Protein AF-A0A3Q0QYC7-F1 (afdb_monomer_lite)

Sequence (369 aa):
QPPKKKVEAGKKPAKPRTPTLINGLTKDEMSKEQLEEHIVRLREELNREREERNYFQLERDKINSFWEVTVRKQEEVEAELKKVDKDMEEAEARHQLDVKVYKQKIKHLQHEHLNVITELKSDSLAASEVLEKEQEQLEAELRKTIRVDIQELNIEHAKRELLFCVTAGVETTALCEKRMHVLQQDLDNVTKSQISDRESHWDSHIAALTKDHSKIYSNTEEFVAAMNTDLKRKSLKDLKSEHEILEQKFSKLQLERDELCKAFTESAEEEQHKDMEVEKKLQALTESQERTEAQLSVVLSASNTDRTALSLITKKIEVVFYNLLYHCTFKIHCHRPDITINTPEYCFLPLTAPGKALSTNQIFLHHMQ

InterPro domains:
  IPR025593 Growth arrest-specific protein 8 domain [PF13851] (232-320)
  IPR039308 Growth arrest-specific protein 8 [PTHR31543] (4-158)

Structure (mmCIF, N/CA/C/O backbone):
data_AF-A0A3Q0QYC7-F1
#
_entry.id   AF-A0A3Q0QYC7-F1
#
loop_
_atom_site.group_PDB
_atom_site.id
_atom_site.type_symbol
_atom_site.label_atom_id
_atom_site.label_alt_id
_atom_site.label_comp_id
_atom_site.label_asym_id
_atom_site.label_entity_id
_atom_site.label_seq_id
_atom_site.pdbx_PDB_ins_code
_atom_site.Cartn_x
_atom_site.Cartn_y
_atom_site.Cartn_z
_atom_site.occupancy
_atom_site.B_iso_or_equiv
_atom_site.auth_seq_id
_atom_site.auth_comp_id
_atom_site.auth_asym_id
_atom_site.auth_atom_id
_atom_site.pdbx_PDB_model_num
ATOM 1 N N . GLN A 1 1 ? -79.241 -10.075 21.703 1.00 40.12 1 GLN A N 1
ATOM 2 C CA . GLN A 1 1 ? -80.111 -11.039 22.414 1.00 40.12 1 GLN A CA 1
ATOM 3 C C . GLN A 1 1 ? -79.479 -11.359 23.762 1.00 40.12 1 GLN A C 1
ATOM 5 O O . GLN A 1 1 ? -78.306 -11.707 23.762 1.00 40.12 1 GLN A O 1
ATOM 10 N N . PRO A 1 2 ? -80.186 -11.215 24.894 1.00 54.25 2 PRO A N 1
ATOM 11 C CA . PRO A 1 2 ? -79.744 -11.774 26.169 1.00 54.25 2 PRO A CA 1
ATOM 12 C C . PRO A 1 2 ? -80.203 -13.240 26.288 1.00 54.25 2 PRO A C 1
ATOM 14 O O . PRO A 1 2 ? -81.090 -13.666 25.544 1.00 54.25 2 PRO A O 1
ATOM 17 N N . PRO A 1 3 ? -79.705 -13.982 27.289 1.00 47.88 3 PRO A N 1
ATOM 18 C CA . PRO A 1 3 ? -80.677 -14.386 28.300 1.00 47.88 3 PRO A CA 1
ATOM 19 C C . PRO A 1 3 ? -80.182 -14.300 29.748 1.00 47.88 3 PRO A C 1
ATOM 21 O O . PRO A 1 3 ? -79.023 -14.505 30.091 1.00 47.88 3 PRO A O 1
ATOM 24 N N . LYS A 1 4 ? -81.170 -14.013 30.597 1.00 46.81 4 LYS A N 1
ATOM 25 C CA . LYS A 1 4 ? -81.173 -14.056 32.059 1.00 46.81 4 LYS A CA 1
ATOM 26 C C . LYS A 1 4 ? -81.023 -15.495 32.571 1.00 46.81 4 LYS A C 1
ATOM 28 O O . LYS A 1 4 ? -81.616 -16.396 31.985 1.00 46.81 4 LYS A O 1
ATOM 33 N N . LYS A 1 5 ? -80.467 -15.657 33.779 1.00 38.69 5 LYS A N 1
ATOM 34 C CA . LYS A 1 5 ? -81.097 -16.454 34.853 1.00 38.69 5 LYS A CA 1
ATOM 35 C C . LYS A 1 5 ? -80.540 -16.075 36.231 1.00 38.69 5 LYS A C 1
ATOM 37 O O . LYS A 1 5 ? -79.356 -16.232 36.500 1.00 38.69 5 LYS A O 1
ATOM 42 N N . LYS A 1 6 ? -81.435 -15.580 37.095 1.00 40.94 6 LYS A N 1
ATOM 43 C CA . LYS A 1 6 ? -81.279 -15.571 38.554 1.00 40.94 6 LYS A CA 1
ATOM 44 C C . LYS A 1 6 ? -81.394 -17.013 39.051 1.00 40.94 6 LYS A C 1
ATOM 46 O O . LYS A 1 6 ? -82.342 -17.697 38.671 1.00 40.94 6 LYS A O 1
ATOM 51 N N . VAL A 1 7 ? -80.499 -17.414 39.946 1.00 39.31 7 VAL A N 1
ATOM 52 C CA . VAL A 1 7 ? -80.739 -18.492 40.910 1.00 39.31 7 VAL A CA 1
ATOM 53 C C . VAL A 1 7 ? -80.421 -17.916 42.284 1.00 39.31 7 VAL A C 1
ATOM 55 O O . VAL A 1 7 ? -79.280 -17.567 42.577 1.00 39.31 7 VAL A O 1
ATOM 58 N N . GLU A 1 8 ? -81.463 -17.750 43.093 1.00 41.34 8 GLU A N 1
ATOM 59 C CA . GLU A 1 8 ? -81.351 -17.599 44.539 1.00 41.34 8 GLU A CA 1
ATOM 60 C C . GLU A 1 8 ? -80.971 -18.955 45.133 1.00 41.34 8 GLU A C 1
ATOM 62 O O . GLU A 1 8 ? -81.652 -19.945 44.879 1.00 41.34 8 GLU A O 1
ATOM 67 N N . ALA A 1 9 ? -79.923 -18.999 45.954 1.00 32.22 9 ALA A N 1
ATOM 68 C CA . ALA A 1 9 ? -79.762 -20.045 46.956 1.00 32.22 9 ALA A CA 1
ATOM 69 C C . ALA A 1 9 ? -78.766 -19.612 48.041 1.00 32.22 9 ALA A C 1
ATOM 71 O O . ALA A 1 9 ? -77.579 -19.430 47.784 1.00 32.22 9 ALA A O 1
ATOM 72 N N . GLY A 1 10 ? -79.263 -19.534 49.277 1.00 34.09 10 GLY A N 1
ATOM 73 C CA . GLY A 1 10 ? -78.477 -19.883 50.459 1.00 34.09 10 GLY A CA 1
ATOM 74 C C . GLY A 1 10 ? -77.876 -18.734 51.266 1.00 34.09 10 GLY A C 1
ATOM 75 O O . GLY A 1 10 ? -76.665 -18.525 51.250 1.00 34.09 10 GLY A O 1
ATOM 76 N N . LYS A 1 11 ? -78.691 -18.098 52.121 1.00 43.53 11 LYS A N 1
ATOM 77 C CA . LYS A 1 11 ? -78.190 -17.545 53.391 1.00 43.53 11 LYS A CA 1
ATOM 78 C C . LYS A 1 11 ? -77.574 -18.699 54.194 1.00 43.53 11 LYS A C 1
ATOM 80 O O . LYS A 1 11 ? -78.301 -19.506 54.766 1.00 43.53 11 LYS A O 1
ATOM 85 N N . LYS A 1 12 ? -76.243 -18.792 54.227 1.00 39.09 12 LYS A N 1
ATOM 86 C CA . LYS A 1 12 ? -75.524 -19.604 55.222 1.00 39.09 12 LYS A CA 1
ATOM 87 C C . LYS A 1 12 ? -75.514 -18.848 56.559 1.00 39.09 12 LYS A C 1
ATOM 89 O O . LYS A 1 12 ? -75.355 -17.626 56.543 1.00 39.09 12 LYS A O 1
ATOM 94 N N . PRO A 1 13 ? -75.688 -19.533 57.703 1.00 39.31 13 PRO A N 1
ATOM 95 C CA . PRO A 1 13 ? -75.676 -18.883 59.006 1.00 39.31 13 PRO A CA 1
ATOM 96 C C . PRO A 1 13 ? -74.288 -18.287 59.252 1.00 39.31 13 PRO A C 1
ATOM 98 O O . PRO A 1 13 ? -73.272 -18.906 58.923 1.00 39.31 13 PRO A O 1
ATOM 101 N N . ALA A 1 14 ? -74.248 -17.075 59.804 1.00 42.34 14 ALA A N 1
ATOM 102 C CA . ALA A 1 14 ? -73.011 -16.447 60.238 1.00 42.34 14 ALA A CA 1
ATOM 103 C C . ALA A 1 14 ? -72.329 -17.374 61.256 1.00 42.34 14 ALA A C 1
ATOM 105 O O . ALA A 1 14 ? -72.812 -17.540 62.375 1.00 42.34 14 ALA A O 1
ATOM 106 N N . LYS A 1 15 ? -71.224 -18.014 60.852 1.00 41.41 15 LYS A N 1
ATOM 107 C CA . LYS A 1 15 ? -70.314 -18.668 61.797 1.00 41.41 15 LYS A CA 1
ATOM 108 C C . LYS A 1 15 ? -69.876 -17.611 62.819 1.00 41.41 15 LYS A C 1
ATOM 110 O O . LYS A 1 15 ? -69.562 -16.493 62.396 1.00 41.41 15 LYS A O 1
ATOM 115 N N . PRO A 1 16 ? -69.835 -17.934 64.124 1.00 41.19 16 PRO A N 1
ATOM 116 C CA . PRO A 1 16 ? -69.311 -17.007 65.115 1.00 41.19 16 PRO A CA 1
ATOM 117 C C . PRO A 1 16 ? -67.884 -16.654 64.693 1.00 41.19 16 PRO A C 1
ATOM 119 O O . PRO A 1 16 ? -67.071 -17.549 64.448 1.00 41.19 16 PRO A O 1
ATOM 122 N N . ARG A 1 17 ? -67.603 -15.357 64.513 1.00 47.41 17 ARG A N 1
ATOM 123 C CA . ARG A 1 17 ? -66.238 -14.872 64.296 1.00 47.41 17 ARG A CA 1
ATOM 124 C C . ARG A 1 17 ? -65.420 -15.370 65.482 1.00 47.41 17 ARG A C 1
ATOM 126 O O . ARG A 1 17 ? -65.659 -14.939 66.605 1.00 47.41 17 ARG A O 1
ATOM 133 N N . THR A 1 18 ? -64.494 -16.291 65.232 1.00 44.53 18 THR A N 1
ATOM 134 C CA . THR A 1 18 ? -63.431 -16.605 66.186 1.00 44.53 18 THR A CA 1
ATOM 135 C C . THR A 1 18 ? -62.780 -15.284 66.592 1.00 44.53 18 THR A C 1
ATOM 137 O O . THR A 1 18 ? -62.473 -14.494 65.688 1.00 44.53 18 THR A O 1
ATOM 140 N N . PRO A 1 19 ? -62.620 -15.001 67.898 1.00 46.56 19 PRO A N 1
ATOM 141 C CA . PRO A 1 19 ? -62.027 -13.751 68.349 1.00 46.56 19 PRO A CA 1
ATOM 142 C C . PRO A 1 19 ? -60.680 -13.569 67.655 1.00 46.56 19 PRO A C 1
ATOM 144 O O . PRO A 1 19 ? -59.856 -14.483 67.656 1.00 46.56 19 PRO A O 1
ATOM 147 N N . THR A 1 20 ? -60.477 -12.428 66.996 1.00 55.34 20 THR A N 1
ATOM 148 C CA . THR A 1 20 ? -59.163 -12.075 66.457 1.00 55.34 20 THR A CA 1
ATOM 149 C C . THR A 1 20 ? -58.239 -11.906 67.654 1.00 55.34 20 THR A C 1
ATOM 151 O O . THR A 1 20 ? -58.334 -10.910 68.366 1.00 55.34 20 THR A O 1
ATOM 154 N N . LEU A 1 21 ? -57.431 -12.931 67.916 1.00 51.47 21 LEU A N 1
ATOM 155 C CA . LEU A 1 21 ? -56.450 -12.938 68.989 1.00 51.47 21 LEU A CA 1
ATOM 156 C C . LEU A 1 21 ? -55.337 -11.971 68.605 1.00 51.47 21 LEU A C 1
ATOM 158 O O . LEU A 1 21 ? -54.672 -12.157 67.586 1.00 51.47 21 LEU A O 1
ATOM 162 N N . ILE A 1 22 ? -55.165 -10.932 69.412 1.00 55.31 22 ILE A N 1
ATOM 163 C CA . ILE A 1 22 ? -54.074 -9.973 69.285 1.00 55.31 22 ILE A CA 1
ATOM 164 C C . ILE A 1 22 ? -53.092 -10.328 70.397 1.00 55.31 22 ILE A C 1
ATOM 166 O O . ILE A 1 22 ? -53.446 -10.252 71.569 1.00 55.31 22 ILE A O 1
ATOM 170 N N . ASN A 1 23 ? -51.892 -10.795 70.042 1.00 57.56 23 ASN A N 1
ATOM 171 C CA . ASN A 1 23 ? -50.886 -11.279 71.000 1.00 57.56 23 ASN A CA 1
ATOM 172 C C . ASN A 1 23 ? -51.418 -12.311 72.024 1.00 57.56 23 ASN A C 1
ATOM 174 O O . ASN A 1 23 ? -51.017 -12.307 73.183 1.00 57.56 23 ASN A O 1
ATOM 178 N N . GLY A 1 24 ? -52.324 -13.205 71.612 1.00 57.28 24 GLY A N 1
ATOM 179 C CA . GLY A 1 24 ? -52.829 -14.284 72.474 1.00 57.28 24 GLY A CA 1
ATOM 180 C C . GLY A 1 24 ? -53.938 -13.891 73.459 1.00 57.28 24 GLY A C 1
ATOM 181 O O . GLY A 1 24 ? -54.424 -14.769 74.164 1.00 57.28 24 GLY A O 1
ATOM 182 N N . LEU A 1 25 ? -54.386 -12.632 73.459 1.00 54.59 25 LEU A N 1
ATOM 183 C CA . LEU A 1 25 ? -55.539 -12.156 74.227 1.00 54.59 25 LEU A CA 1
ATOM 184 C C . LEU A 1 25 ? -56.724 -11.868 73.300 1.00 54.59 25 LEU A C 1
ATOM 186 O O . LEU A 1 25 ? -56.563 -11.457 72.142 1.00 54.59 25 LEU A O 1
ATOM 190 N N . THR A 1 26 ? -57.935 -12.110 73.796 1.00 56.16 26 THR A N 1
ATOM 191 C CA . THR A 1 26 ? -59.158 -11.716 73.096 1.00 56.16 26 THR A CA 1
ATOM 192 C C . THR A 1 26 ? -59.310 -10.194 73.118 1.00 56.16 26 THR A C 1
ATOM 194 O O . THR A 1 26 ? -58.740 -9.491 73.952 1.00 56.16 26 THR A O 1
ATOM 197 N N . LYS A 1 27 ? -60.094 -9.653 72.180 1.00 57.84 27 LYS A N 1
ATOM 198 C CA . LYS A 1 27 ? -60.311 -8.204 72.035 1.00 57.84 27 LYS A CA 1
ATOM 199 C C . LYS A 1 27 ? -60.883 -7.533 73.298 1.00 57.84 27 LYS A C 1
ATOM 201 O O . LYS A 1 27 ? -60.769 -6.320 73.420 1.00 57.84 27 LYS A O 1
ATOM 206 N N . ASP A 1 28 ? -61.470 -8.330 74.192 1.00 55.91 28 ASP A N 1
ATOM 207 C CA . ASP A 1 28 ? -62.086 -7.905 75.450 1.00 55.91 28 ASP A CA 1
ATOM 208 C C . ASP A 1 28 ? -61.129 -8.017 76.661 1.00 55.91 28 ASP A C 1
ATOM 210 O O . ASP A 1 28 ? -61.430 -7.479 77.722 1.00 55.91 28 ASP A O 1
ATOM 214 N N . GLU A 1 29 ? -59.970 -8.677 76.513 1.00 60.91 29 GLU A N 1
ATOM 215 C CA . GLU A 1 29 ? -58.959 -8.868 77.575 1.00 60.91 29 GLU A CA 1
ATOM 216 C C . GLU A 1 29 ? -57.775 -7.890 77.476 1.00 60.91 29 GLU A C 1
ATOM 218 O O . GLU A 1 29 ? -57.049 -7.690 78.449 1.00 60.91 29 GLU A O 1
ATOM 223 N N . MET A 1 30 ? -57.577 -7.269 76.311 1.00 58.47 30 MET A N 1
ATOM 224 C CA . MET A 1 30 ? -56.570 -6.227 76.099 1.00 58.47 30 MET A CA 1
ATOM 225 C C . MET A 1 30 ? -57.103 -4.880 76.595 1.00 58.47 30 MET A C 1
ATOM 227 O O . MET A 1 30 ? -58.208 -4.476 76.221 1.00 58.47 30 MET A O 1
ATOM 231 N N . SER A 1 31 ? -56.320 -4.142 77.388 1.00 76.31 31 SER A N 1
ATOM 232 C CA . SER A 1 31 ? -56.711 -2.780 77.767 1.00 76.31 31 SER A CA 1
ATOM 233 C C . SER A 1 31 ? -56.829 -1.894 76.517 1.00 76.31 31 SER A C 1
ATOM 235 O O . SER A 1 31 ? -56.189 -2.138 75.488 1.00 76.31 31 SER A O 1
ATOM 237 N N . LYS A 1 32 ? -57.651 -0.841 76.588 1.00 80.44 32 LYS A N 1
ATOM 238 C CA . LYS A 1 32 ? -57.816 0.125 75.488 1.00 80.44 32 LYS A CA 1
ATOM 239 C C . LYS A 1 32 ? -56.461 0.656 74.988 1.00 80.44 32 LYS A C 1
ATOM 241 O O . LYS A 1 32 ? -56.255 0.745 73.782 1.00 80.44 32 LYS A O 1
ATOM 246 N N . GLU A 1 33 ? -55.539 0.918 75.909 1.00 79.69 33 GLU A N 1
ATOM 247 C CA . GLU A 1 33 ? -54.174 1.382 75.628 1.00 79.69 33 GLU A CA 1
ATOM 248 C C . GLU A 1 33 ? -53.345 0.321 74.883 1.00 79.69 33 GLU A C 1
ATOM 250 O O . GLU A 1 33 ? -52.704 0.631 73.882 1.00 79.69 33 GLU A O 1
ATOM 255 N N . GLN A 1 34 ? -53.430 -0.956 75.275 1.00 81.44 34 GLN A N 1
ATOM 256 C CA . GLN A 1 34 ? -52.727 -2.053 74.591 1.00 81.44 34 GLN A CA 1
ATOM 257 C C . GLN A 1 34 ? -53.234 -2.282 73.158 1.00 81.44 34 GLN A C 1
ATOM 259 O O . GLN A 1 34 ? -52.460 -2.629 72.259 1.00 81.44 34 GLN A O 1
ATOM 264 N N . LEU A 1 35 ? -54.538 -2.095 72.922 1.00 81.81 35 LEU A N 1
ATOM 265 C CA . LEU A 1 35 ? -55.121 -2.147 71.579 1.00 81.81 35 LEU A CA 1
ATOM 266 C C . LEU A 1 35 ? -54.677 -0.956 70.725 1.00 81.81 35 LEU A C 1
ATOM 268 O O . LEU A 1 35 ? -54.361 -1.141 69.549 1.00 81.81 35 LEU A O 1
ATOM 272 N N . GLU A 1 36 ? -54.631 0.247 71.300 1.00 83.88 36 GLU A N 1
ATOM 273 C CA . GLU A 1 36 ? -54.144 1.453 70.624 1.00 83.88 36 GLU A CA 1
ATOM 274 C C . GLU A 1 36 ? -52.663 1.314 70.232 1.00 83.88 36 GLU A C 1
ATOM 276 O O . GLU A 1 36 ? -52.324 1.542 69.070 1.00 83.88 36 GLU A O 1
ATOM 281 N N . GLU A 1 37 ? -51.803 0.813 71.122 1.00 86.56 37 GLU A N 1
ATOM 282 C CA . GLU A 1 37 ? -50.395 0.518 70.816 1.00 86.56 37 GLU A CA 1
ATOM 283 C C . GLU A 1 37 ? -50.224 -0.548 69.727 1.00 86.56 37 GLU A C 1
ATOM 285 O O . GLU A 1 37 ? -49.336 -0.449 68.879 1.00 86.56 37 GLU A O 1
ATOM 290 N N . HIS A 1 38 ? -51.053 -1.594 69.721 1.00 83.75 38 HIS A N 1
ATOM 291 C CA . HIS A 1 38 ? -50.996 -2.608 68.666 1.00 83.75 38 HIS A CA 1
ATOM 292 C C . HIS A 1 38 ? -51.428 -2.039 67.306 1.00 83.75 38 HIS A C 1
ATOM 294 O O . HIS A 1 38 ? -50.827 -2.356 66.280 1.00 83.75 38 HIS A O 1
ATOM 300 N N . ILE A 1 39 ? -52.430 -1.152 67.287 1.00 87.50 39 ILE A N 1
ATOM 301 C CA . ILE A 1 39 ? -52.843 -0.435 66.073 1.00 87.50 39 ILE A CA 1
ATOM 302 C C . ILE A 1 39 ? -51.715 0.468 65.565 1.00 87.50 39 ILE A C 1
ATOM 304 O O . ILE A 1 39 ? -51.494 0.525 64.355 1.00 87.50 39 ILE A O 1
ATOM 308 N N . VAL A 1 40 ? -51.006 1.163 66.459 1.00 92.88 40 VAL A N 1
ATOM 309 C CA . VAL A 1 40 ? -49.850 1.996 66.095 1.00 92.88 40 VAL A CA 1
ATOM 310 C C . VAL A 1 40 ? -48.735 1.134 65.503 1.00 92.88 40 VAL A C 1
ATOM 312 O O . VAL A 1 40 ? -48.332 1.395 64.372 1.00 92.88 40 VAL A O 1
ATOM 315 N N . ARG A 1 41 ? -48.338 0.042 66.169 1.00 90.75 41 ARG A N 1
ATOM 316 C CA . ARG A 1 41 ? -47.312 -0.887 65.657 1.00 90.75 41 ARG A CA 1
ATOM 317 C C . ARG A 1 41 ? -47.647 -1.440 64.274 1.00 90.75 41 ARG A C 1
ATOM 319 O O . ARG A 1 41 ? -46.813 -1.400 63.382 1.00 90.75 41 ARG A O 1
ATOM 326 N N . LEU A 1 42 ? -48.883 -1.894 64.053 1.00 90.56 42 LEU A N 1
ATOM 327 C CA . LEU A 1 42 ? -49.305 -2.398 62.739 1.00 90.56 42 LEU A CA 1
ATOM 328 C C . LEU A 1 42 ? -49.288 -1.317 61.649 1.00 90.56 42 LEU A C 1
ATOM 330 O O . LEU A 1 42 ? -49.042 -1.625 60.484 1.00 90.56 42 LEU A O 1
ATOM 334 N N . ARG A 1 43 ? -49.577 -0.058 61.996 1.00 93.50 43 ARG A N 1
ATOM 335 C CA . ARG A 1 43 ? -49.490 1.065 61.050 1.00 93.50 43 ARG A CA 1
ATOM 336 C C . ARG A 1 43 ? -48.045 1.405 60.714 1.00 93.50 43 ARG A C 1
ATOM 338 O O . ARG A 1 43 ? -47.767 1.688 59.554 1.00 93.50 43 ARG A O 1
ATOM 345 N N . GLU A 1 44 ? -47.158 1.365 61.701 1.00 93.69 44 GLU A N 1
ATOM 346 C CA . GLU A 1 44 ? -45.721 1.555 61.508 1.00 93.69 44 GLU A CA 1
ATOM 347 C C . GLU A 1 44 ? -45.130 0.445 60.636 1.00 93.69 44 GLU A C 1
ATOM 349 O O . GLU A 1 44 ? -44.460 0.756 59.658 1.00 93.69 44 GLU A O 1
ATOM 354 N N . GLU A 1 45 ? -45.455 -0.822 60.911 1.00 91.56 45 GLU A N 1
ATOM 355 C CA . GLU A 1 45 ? -45.026 -1.962 60.087 1.00 91.56 45 GLU A CA 1
ATOM 356 C C . GLU A 1 45 ? -45.535 -1.830 58.649 1.00 91.56 45 GLU A C 1
ATOM 358 O O . GLU A 1 45 ? -44.783 -1.979 57.693 1.00 91.56 45 GLU A O 1
ATOM 363 N N . LEU A 1 46 ? -46.810 -1.464 58.476 1.00 93.69 46 LEU A N 1
ATOM 364 C CA . LEU A 1 46 ? -47.380 -1.240 57.150 1.00 93.69 46 LEU A CA 1
ATOM 365 C C . LEU A 1 46 ? -46.682 -0.096 56.401 1.00 93.69 46 LEU A C 1
ATOM 367 O O . LEU A 1 46 ? -46.560 -0.163 55.178 1.00 93.69 46 LEU A O 1
ATOM 371 N N . ASN A 1 47 ? -46.277 0.966 57.100 1.00 93.56 47 ASN A N 1
ATOM 372 C CA . ASN A 1 47 ? -45.538 2.066 56.487 1.00 93.56 47 ASN A CA 1
ATOM 373 C C . ASN A 1 47 ? -44.107 1.653 56.125 1.00 93.56 47 ASN A C 1
ATOM 375 O O . ASN A 1 47 ? -43.713 1.910 54.991 1.00 93.56 47 ASN A O 1
ATOM 379 N N . ARG A 1 48 ? -43.388 0.943 57.005 1.00 96.00 48 ARG A N 1
ATOM 380 C CA . ARG A 1 48 ? -42.057 0.384 56.705 1.00 96.00 48 ARG A CA 1
ATOM 381 C C . ARG A 1 48 ? -42.088 -0.505 55.463 1.00 96.00 48 ARG A C 1
ATOM 383 O O . ARG A 1 48 ? -41.376 -0.254 54.500 1.00 96.00 48 ARG A O 1
ATOM 390 N N . GLU A 1 49 ? -43.027 -1.444 55.407 1.00 92.56 49 GLU A N 1
ATOM 391 C CA . GLU A 1 49 ? -43.228 -2.339 54.257 1.00 92.56 49 GLU A CA 1
ATOM 392 C C . GLU A 1 49 ? -43.574 -1.591 52.953 1.00 92.56 49 GLU A C 1
ATOM 394 O O . GLU A 1 49 ? -43.281 -2.036 51.838 1.00 92.56 49 GLU A O 1
ATOM 399 N N . ARG A 1 50 ? -44.247 -0.437 53.050 1.00 94.56 50 ARG A N 1
ATOM 400 C CA . ARG A 1 50 ? -44.519 0.422 51.886 1.00 94.56 50 ARG A CA 1
ATOM 401 C C . ARG A 1 50 ? -43.265 1.149 51.421 1.00 94.56 50 ARG A C 1
ATOM 403 O O . ARG A 1 50 ? -43.058 1.237 50.211 1.00 94.56 50 ARG A O 1
ATOM 410 N N . GLU A 1 51 ? -42.470 1.661 52.351 1.00 94.81 51 GLU A N 1
ATOM 411 C CA . GLU A 1 51 ? -41.202 2.338 52.076 1.00 94.81 51 GLU A CA 1
ATOM 412 C C . GLU A 1 51 ? -40.195 1.373 51.446 1.00 94.81 51 GLU A C 1
ATOM 414 O O . GLU A 1 51 ? -39.637 1.684 50.396 1.00 94.81 51 GLU A O 1
ATOM 419 N N . GLU A 1 52 ? -40.061 0.163 51.987 1.00 93.31 52 GLU A N 1
ATOM 420 C CA . GLU A 1 52 ? -39.194 -0.886 51.444 1.00 93.31 52 GLU A CA 1
ATOM 421 C C . GLU A 1 52 ? -39.617 -1.301 50.033 1.00 93.31 52 GLU A C 1
ATOM 423 O O . GLU A 1 52 ? -38.802 -1.329 49.111 1.00 93.31 52 GLU A O 1
ATOM 428 N N . ARG A 1 53 ? -40.915 -1.539 49.802 1.00 92.88 53 ARG A N 1
ATOM 429 C CA . ARG A 1 53 ? -41.422 -1.836 48.452 1.00 92.88 53 ARG A CA 1
ATOM 430 C C . ARG A 1 53 ? -41.110 -0.715 47.463 1.00 92.88 53 ARG A C 1
ATOM 432 O O . ARG A 1 53 ? -40.804 -0.997 46.305 1.00 92.88 53 ARG A O 1
ATOM 439 N N . ASN A 1 54 ? -41.251 0.539 47.889 1.00 96.69 54 ASN A N 1
ATOM 440 C CA . ASN A 1 54 ? -40.945 1.689 47.047 1.00 96.69 54 ASN A CA 1
ATOM 441 C C . ASN A 1 54 ? -39.445 1.748 46.731 1.00 96.69 54 ASN A C 1
ATOM 443 O O . ASN A 1 54 ? -39.070 1.907 45.573 1.00 96.69 54 ASN A O 1
ATOM 447 N N . TYR A 1 55 ? -38.598 1.525 47.736 1.00 96.94 55 TYR A N 1
ATOM 448 C CA . TYR A 1 55 ? -37.149 1.456 47.577 1.00 96.94 55 TYR A CA 1
ATOM 449 C C . TYR A 1 55 ? -36.731 0.379 46.563 1.00 96.94 55 TYR A C 1
ATOM 451 O O . TYR A 1 55 ? -36.065 0.687 45.577 1.00 96.94 55 TYR A O 1
ATOM 459 N N . PHE A 1 56 ? -37.207 -0.861 46.718 1.00 96.00 56 PHE A N 1
ATOM 460 C CA . PHE A 1 56 ? -36.879 -1.944 45.782 1.00 96.00 56 PHE A CA 1
ATOM 461 C C . PHE A 1 56 ? -37.441 -1.726 44.373 1.00 96.00 56 PHE A C 1
ATOM 463 O O . PHE A 1 56 ? -36.879 -2.227 43.400 1.00 96.00 56 PHE A O 1
ATOM 470 N N . GLN A 1 57 ? -38.550 -0.996 44.238 1.00 95.31 57 GLN A N 1
ATOM 471 C CA . GLN A 1 57 ? -39.068 -0.618 42.927 1.00 95.31 57 GLN A CA 1
ATOM 472 C C . GLN A 1 57 ? -38.120 0.363 42.228 1.00 95.31 57 GLN A C 1
ATOM 474 O O . GLN A 1 57 ? -37.778 0.134 41.073 1.00 95.31 57 GLN A O 1
ATOM 479 N N . LEU A 1 58 ? -37.654 1.395 42.936 1.00 96.56 58 LEU A N 1
ATOM 480 C CA . LEU A 1 58 ? -36.702 2.365 42.394 1.00 96.56 58 LEU A CA 1
ATOM 481 C C . LEU A 1 58 ? -35.369 1.711 42.020 1.00 96.56 58 LEU A C 1
ATOM 483 O O . LEU A 1 58 ? -34.835 2.000 40.952 1.00 96.56 58 LEU A O 1
ATOM 487 N N . GLU A 1 59 ? -34.856 0.799 42.850 1.00 97.00 59 GLU A N 1
ATOM 488 C CA . GLU A 1 59 ? -33.633 0.058 42.522 1.00 97.00 59 GLU A CA 1
ATOM 489 C C . GLU A 1 59 ? -33.823 -0.852 41.301 1.00 97.00 59 GLU A C 1
ATOM 491 O O . GLU A 1 59 ? -32.964 -0.879 40.421 1.00 97.00 59 GLU A O 1
ATOM 496 N N . ARG A 1 60 ? -34.973 -1.531 41.166 1.00 96.62 60 ARG A N 1
ATOM 497 C CA . ARG A 1 60 ? -35.279 -2.306 39.950 1.00 96.62 60 ARG A CA 1
ATOM 498 C C . ARG A 1 60 ? -35.304 -1.414 38.711 1.00 96.62 60 ARG A C 1
ATOM 500 O O . ARG A 1 60 ? -34.696 -1.762 37.705 1.00 96.62 60 ARG A O 1
ATOM 507 N N . ASP A 1 61 ? -35.998 -0.282 38.777 1.00 97.69 61 ASP A N 1
ATOM 508 C CA . ASP A 1 61 ? -36.143 0.625 37.636 1.00 97.69 61 ASP A CA 1
ATOM 509 C C . ASP A 1 61 ? -34.787 1.237 37.242 1.00 97.69 61 ASP A C 1
ATOM 511 O O . ASP A 1 61 ? -34.479 1.382 36.058 1.00 97.69 61 ASP A O 1
ATOM 515 N N . LYS A 1 62 ? -33.927 1.508 38.229 1.00 97.88 62 LYS A N 1
ATOM 516 C CA . LYS A 1 62 ? -32.543 1.946 38.023 1.00 97.88 62 LYS A CA 1
ATOM 517 C C . LYS A 1 62 ? -31.695 0.871 37.340 1.00 97.88 62 LYS A C 1
ATOM 519 O O . LYS A 1 62 ? -31.031 1.174 36.350 1.00 97.88 62 LYS A O 1
ATOM 524 N N . ILE A 1 63 ? -31.738 -0.372 37.824 1.00 97.50 63 ILE A N 1
ATOM 525 C CA . ILE A 1 63 ? -31.020 -1.503 37.213 1.00 97.50 63 ILE A CA 1
ATOM 526 C C . ILE A 1 63 ? -31.507 -1.736 35.779 1.00 97.50 63 ILE A C 1
ATOM 528 O O . ILE A 1 63 ? -30.685 -1.897 34.879 1.00 97.50 63 ILE A O 1
ATOM 532 N N . ASN A 1 64 ? -32.819 -1.688 35.543 1.00 97.62 64 ASN A N 1
ATOM 533 C CA . ASN A 1 64 ? -33.391 -1.841 34.206 1.00 97.62 64 ASN A CA 1
ATOM 534 C C . ASN A 1 64 ? -32.940 -0.725 33.258 1.00 97.62 64 ASN A C 1
ATOM 536 O O . ASN A 1 64 ? -32.536 -1.015 32.137 1.00 97.62 64 ASN A O 1
ATOM 540 N N . SER A 1 65 ? -32.929 0.533 33.709 1.00 97.94 65 SER A N 1
ATOM 541 C CA . SER A 1 65 ? -32.419 1.659 32.916 1.00 97.94 65 SER A CA 1
ATOM 542 C C . SER A 1 65 ? -30.949 1.465 32.533 1.00 97.94 65 SER A C 1
ATOM 544 O O . SER A 1 65 ? -30.579 1.631 31.369 1.00 97.94 65 SER A O 1
ATOM 546 N N . PHE A 1 66 ? -30.107 1.041 33.483 1.00 98.06 66 PHE A N 1
ATOM 547 C CA . PHE A 1 66 ? -28.713 0.720 33.177 1.00 98.06 66 PHE A CA 1
ATOM 548 C C . PHE A 1 66 ? -28.592 -0.429 32.181 1.00 98.06 66 PHE A C 1
ATOM 550 O O . PHE A 1 66 ? -27.826 -0.317 31.227 1.00 98.06 66 PHE A O 1
ATOM 557 N N . TRP A 1 67 ? -29.366 -1.499 32.357 1.00 98.19 67 TRP A N 1
ATOM 558 C CA . TRP A 1 67 ? -29.375 -2.626 31.431 1.00 98.19 67 TRP A CA 1
ATOM 559 C C . TRP A 1 67 ? -29.782 -2.197 30.014 1.00 98.19 67 TRP A C 1
ATOM 561 O O . TRP A 1 67 ? -29.062 -2.494 29.064 1.00 98.19 67 TRP A O 1
ATOM 571 N N . GLU A 1 68 ? -30.856 -1.417 29.861 1.00 98.31 68 GLU A N 1
ATOM 572 C CA . GLU A 1 68 ? -31.294 -0.882 28.564 1.00 98.31 68 GLU A CA 1
ATOM 573 C C . GLU A 1 68 ? -30.227 0.006 27.912 1.00 98.31 68 GLU A C 1
ATOM 575 O O . GLU A 1 68 ? -30.022 -0.039 26.697 1.00 98.31 68 GLU A O 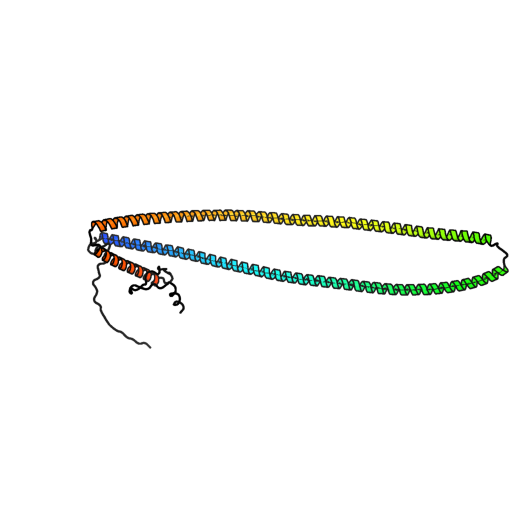1
ATOM 580 N N . VAL A 1 69 ? -29.536 0.835 28.703 1.00 98.19 69 VAL A N 1
ATOM 581 C CA . VAL A 1 69 ? -28.431 1.666 28.209 1.00 98.19 69 VAL A CA 1
ATOM 582 C C . VAL A 1 69 ? -27.262 0.813 27.738 1.00 98.19 69 VAL A C 1
ATOM 584 O O . VAL A 1 69 ? -26.747 1.068 26.648 1.00 98.19 69 VAL A O 1
ATOM 587 N N . THR A 1 70 ? -26.872 -0.194 28.513 1.00 96.88 70 THR A N 1
ATOM 588 C CA . THR A 1 70 ? -25.760 -1.083 28.174 1.00 96.88 70 THR A CA 1
ATOM 589 C C . THR A 1 70 ? -26.065 -1.915 26.933 1.00 96.88 70 THR A C 1
ATOM 591 O O . THR A 1 70 ? -25.224 -1.973 26.041 1.00 96.88 70 THR A O 1
ATOM 594 N N . VAL A 1 71 ? -27.271 -2.483 26.814 1.00 98.44 71 VAL A N 1
ATOM 595 C CA . VAL A 1 71 ? -27.695 -3.229 25.616 1.00 98.44 71 VAL A CA 1
ATOM 596 C C . VAL A 1 71 ? -27.643 -2.336 24.379 1.00 98.44 71 VAL A C 1
ATOM 598 O O . VAL A 1 71 ? -27.025 -2.701 23.384 1.00 98.44 71 VAL A O 1
ATOM 601 N N . ARG A 1 72 ? -28.191 -1.118 24.456 1.00 98.38 72 ARG A N 1
ATOM 602 C CA . ARG A 1 72 ? -28.150 -0.173 23.330 1.00 98.38 72 ARG A CA 1
ATOM 603 C C . ARG A 1 72 ? -26.721 0.202 22.937 1.00 98.38 72 ARG A C 1
ATOM 605 O O . ARG A 1 72 ? -26.415 0.287 21.756 1.00 98.38 72 ARG A O 1
ATOM 612 N N . LYS A 1 73 ? -25.831 0.418 23.914 1.00 97.94 73 LYS A N 1
ATOM 613 C CA . LYS A 1 73 ? -24.409 0.703 23.649 1.00 97.94 73 LYS A CA 1
ATOM 614 C C . LYS A 1 73 ? -23.705 -0.480 22.999 1.00 97.94 73 LYS A C 1
ATOM 616 O O . LYS A 1 73 ? -22.899 -0.281 22.098 1.00 97.94 73 LYS A O 1
ATOM 621 N N . GLN A 1 74 ? -24.023 -1.694 23.431 1.00 97.19 74 GLN A N 1
ATOM 622 C CA . GLN A 1 74 ? -23.499 -2.903 22.816 1.00 97.19 74 GLN A CA 1
ATOM 623 C C . GLN A 1 74 ? -23.954 -3.024 21.355 1.00 97.19 74 GLN A C 1
ATOM 625 O O . GLN A 1 74 ? -23.121 -3.270 20.488 1.00 97.19 74 GLN A O 1
ATOM 630 N N . GLU A 1 75 ? -25.235 -2.781 21.070 1.00 98.19 75 GLU A N 1
ATOM 631 C CA . GLU A 1 75 ? -25.776 -2.783 19.704 1.00 98.19 75 GLU A CA 1
ATOM 632 C C . GLU A 1 75 ? -25.149 -1.688 18.820 1.00 98.19 75 GLU A C 1
ATOM 634 O O . GLU A 1 75 ? -24.823 -1.950 17.662 1.00 98.19 75 GLU A O 1
ATOM 639 N N . GLU A 1 76 ? -24.936 -0.479 19.357 1.00 98.19 76 GLU A N 1
ATOM 640 C CA . GLU A 1 76 ? -24.246 0.622 18.664 1.00 98.19 76 GLU A CA 1
ATOM 641 C C . GLU A 1 76 ? -22.814 0.218 18.267 1.00 98.19 76 GLU A C 1
ATOM 643 O O . GLU A 1 76 ? -22.447 0.329 17.097 1.00 98.19 76 GLU A O 1
ATOM 648 N N . VAL A 1 77 ? -22.029 -0.320 19.209 1.00 97.94 77 VAL A N 1
ATOM 649 C CA . VAL A 1 77 ? -20.649 -0.771 18.950 1.00 97.94 77 VAL A CA 1
ATOM 650 C C . VAL A 1 77 ? -20.617 -1.948 17.973 1.00 97.94 77 VAL A C 1
ATOM 652 O O . VAL A 1 77 ? -19.765 -1.992 17.087 1.00 97.94 77 VAL A O 1
ATOM 655 N N . GLU A 1 78 ? -21.550 -2.896 18.078 1.00 97.94 78 GLU A N 1
ATOM 656 C CA . GLU A 1 78 ? -21.631 -4.028 17.150 1.00 97.94 78 GLU A CA 1
ATOM 657 C C . GLU A 1 78 ? -21.971 -3.571 15.720 1.00 97.94 78 GLU A C 1
ATOM 659 O O . GLU A 1 78 ? -21.430 -4.101 14.745 1.00 97.94 78 GLU A O 1
ATOM 664 N N . ALA A 1 79 ? -22.839 -2.566 15.572 1.00 98.38 79 ALA A N 1
ATOM 665 C CA . ALA A 1 79 ? -23.158 -1.976 14.276 1.00 98.38 79 ALA A CA 1
ATOM 666 C C . ALA A 1 79 ? -21.967 -1.204 13.682 1.00 98.38 79 ALA A C 1
ATOM 668 O O . ALA A 1 79 ? -21.705 -1.316 12.481 1.00 98.38 79 ALA A O 1
ATOM 669 N N . GLU A 1 80 ? -21.229 -0.452 14.504 1.00 98.00 80 GLU A N 1
ATOM 670 C CA . GLU A 1 80 ? -20.001 0.230 14.083 1.00 98.00 80 GLU A CA 1
ATOM 671 C C . GLU A 1 80 ? -18.921 -0.762 13.645 1.00 98.00 80 GLU A C 1
ATOM 673 O O . GLU A 1 80 ? -18.316 -0.567 12.589 1.00 98.00 80 GLU A O 1
ATOM 678 N N . LEU A 1 81 ? -18.737 -1.860 14.384 1.00 96.94 81 LEU A N 1
ATOM 679 C CA . LEU A 1 81 ? -17.801 -2.925 14.022 1.00 96.94 81 LEU A CA 1
ATOM 680 C C . LEU A 1 81 ? -18.152 -3.534 12.659 1.00 96.94 81 LEU A C 1
ATOM 682 O O . LEU A 1 81 ? -17.314 -3.554 11.762 1.00 96.94 81 LEU A O 1
ATOM 686 N N . LYS A 1 82 ? -19.420 -3.921 12.453 1.00 98.38 82 LYS A N 1
ATOM 687 C CA . LYS A 1 82 ? -19.899 -4.461 11.165 1.00 98.38 82 LYS A CA 1
ATOM 688 C C . LYS A 1 82 ? -19.694 -3.488 10.008 1.00 98.38 82 LYS A C 1
ATOM 690 O O . LYS A 1 82 ? -19.426 -3.911 8.884 1.00 98.38 82 LYS A O 1
ATOM 695 N N . LYS A 1 83 ? -19.849 -2.186 10.257 1.00 98.38 83 LYS A N 1
ATOM 696 C CA . LYS A 1 83 ? -19.592 -1.158 9.247 1.00 98.38 83 LYS A CA 1
ATOM 697 C C . LYS A 1 83 ? -18.108 -1.110 8.882 1.00 98.38 83 LYS A C 1
ATOM 699 O O . LYS A 1 83 ? -17.793 -1.123 7.698 1.00 98.38 83 LYS A O 1
ATOM 704 N N . VAL A 1 84 ? -17.220 -1.076 9.877 1.00 98.00 84 VAL A N 1
ATOM 705 C CA . VAL A 1 84 ? -15.766 -1.051 9.654 1.00 98.00 84 VAL A CA 1
ATOM 706 C C . VAL A 1 84 ? -15.297 -2.308 8.920 1.00 98.00 84 VAL A C 1
ATOM 708 O O . VAL A 1 84 ? -14.523 -2.190 7.972 1.00 98.00 84 VAL A O 1
ATOM 711 N N . ASP A 1 85 ? -15.809 -3.485 9.286 1.00 96.94 85 ASP A N 1
ATOM 712 C CA . ASP A 1 85 ? -15.496 -4.744 8.600 1.00 96.94 85 ASP A CA 1
ATOM 713 C C . ASP A 1 85 ? -15.900 -4.692 7.122 1.00 96.94 85 ASP A C 1
ATOM 715 O O . ASP A 1 85 ? -15.102 -5.012 6.241 1.00 96.94 85 ASP A O 1
ATOM 719 N N . LYS A 1 86 ? -17.107 -4.198 6.825 1.00 98.38 86 LYS A N 1
ATOM 720 C CA . LYS A 1 86 ? -17.570 -4.029 5.444 1.00 98.38 86 LYS A CA 1
ATOM 721 C C . LYS A 1 86 ? -16.721 -3.018 4.664 1.00 98.38 86 LYS A C 1
ATOM 723 O O . LYS A 1 86 ? -16.359 -3.276 3.518 1.00 98.38 86 LYS A O 1
ATOM 728 N N . ASP A 1 87 ? -16.384 -1.880 5.269 1.00 97.62 87 ASP A N 1
ATOM 729 C CA . ASP A 1 87 ? -15.538 -0.861 4.638 1.00 97.62 87 ASP A CA 1
ATOM 730 C C . ASP A 1 87 ? -14.134 -1.422 4.323 1.00 97.62 87 ASP A C 1
ATOM 732 O O . ASP A 1 87 ? -13.558 -1.112 3.272 1.00 97.62 87 ASP A O 1
ATOM 736 N N . MET A 1 88 ? -13.602 -2.281 5.203 1.00 96.75 88 MET A N 1
ATOM 737 C CA . MET A 1 88 ? -12.342 -3.004 5.012 1.00 96.75 88 MET A CA 1
ATOM 738 C C . MET A 1 88 ? -12.435 -4.019 3.863 1.00 96.75 88 MET A C 1
ATOM 740 O O . MET A 1 88 ? -11.576 -4.000 2.979 1.00 96.75 88 MET A O 1
ATOM 744 N N . GLU A 1 89 ? -13.480 -4.850 3.820 1.00 97.88 89 GLU A N 1
ATOM 745 C CA . GLU A 1 89 ? -13.720 -5.804 2.724 1.00 97.88 89 GLU A CA 1
ATOM 746 C C . GLU A 1 89 ? -13.826 -5.092 1.366 1.00 97.88 89 GLU A C 1
ATOM 748 O O . GLU A 1 89 ? -13.210 -5.499 0.376 1.00 97.88 89 GLU A O 1
ATOM 753 N N . GLU A 1 90 ? -14.566 -3.983 1.306 1.00 98.19 90 GLU A N 1
ATOM 754 C CA . GLU A 1 90 ? -14.691 -3.186 0.088 1.00 98.19 90 GLU A CA 1
ATOM 755 C C . GLU A 1 90 ? -13.356 -2.543 -0.321 1.00 98.19 90 GLU A C 1
ATOM 757 O O . GLU A 1 90 ? -13.048 -2.457 -1.514 1.00 98.19 90 GLU A O 1
ATOM 762 N N . ALA A 1 91 ? -12.548 -2.085 0.641 1.00 97.81 91 ALA A N 1
ATOM 763 C CA . ALA A 1 91 ? -11.218 -1.545 0.371 1.00 97.81 91 ALA A CA 1
ATOM 764 C C . ALA A 1 91 ? -10.268 -2.612 -0.184 1.00 97.81 91 ALA A C 1
ATOM 766 O O . ALA A 1 91 ? -9.552 -2.341 -1.152 1.00 97.81 91 ALA A O 1
ATOM 767 N N . GLU A 1 92 ? -10.302 -3.824 0.367 1.00 97.06 92 GLU A N 1
ATOM 768 C CA . GLU A 1 92 ? -9.520 -4.946 -0.143 1.00 97.06 92 GLU A CA 1
ATOM 769 C C . GLU A 1 92 ? -9.958 -5.322 -1.565 1.00 97.06 92 GLU A C 1
ATOM 771 O O . GLU A 1 92 ? -9.117 -5.454 -2.458 1.00 97.06 92 GLU A O 1
ATOM 776 N N . ALA A 1 93 ? -11.267 -5.397 -1.824 1.00 97.81 93 ALA A N 1
ATOM 777 C CA . ALA A 1 93 ? -11.797 -5.664 -3.158 1.00 97.81 93 ALA A CA 1
ATOM 778 C C . ALA A 1 93 ? -11.354 -4.602 -4.181 1.00 97.81 93 ALA A C 1
ATOM 780 O O . ALA A 1 93 ? -10.929 -4.948 -5.288 1.00 97.81 93 ALA A O 1
ATOM 781 N N . ARG A 1 94 ? -11.387 -3.311 -3.810 1.00 98.12 94 ARG A N 1
ATOM 782 C CA . ARG A 1 94 ? -10.861 -2.214 -4.645 1.00 98.12 94 ARG A CA 1
ATOM 783 C C . ARG A 1 94 ? -9.370 -2.385 -4.922 1.00 98.12 94 ARG A C 1
ATOM 785 O O . ARG A 1 94 ? -8.964 -2.348 -6.081 1.00 98.12 94 ARG A O 1
ATOM 792 N N . HIS A 1 95 ? -8.570 -2.652 -3.893 1.00 98.38 95 HIS A N 1
ATOM 793 C CA . HIS A 1 95 ? -7.133 -2.860 -4.056 1.00 98.38 95 HIS A CA 1
ATOM 794 C C . HIS A 1 95 ? -6.823 -4.043 -4.988 1.00 98.38 95 HIS A C 1
ATOM 796 O O . HIS A 1 95 ? -5.980 -3.939 -5.882 1.00 98.38 95 HIS A O 1
ATOM 802 N N . GLN A 1 96 ? -7.547 -5.157 -4.850 1.00 98.00 96 GLN A N 1
ATOM 803 C CA . GLN A 1 96 ? -7.398 -6.311 -5.738 1.00 98.00 96 GLN A CA 1
ATOM 804 C C . GLN A 1 96 ? -7.735 -5.973 -7.202 1.00 98.00 96 GLN A C 1
ATOM 806 O O . GLN A 1 96 ? -7.095 -6.501 -8.120 1.00 98.00 96 GLN A O 1
ATOM 811 N N . LEU A 1 97 ? -8.726 -5.108 -7.446 1.00 98.44 97 LEU A N 1
ATOM 812 C CA . LEU A 1 97 ? -9.039 -4.613 -8.789 1.00 98.44 97 LEU A CA 1
ATOM 813 C C . LEU A 1 97 ? -7.918 -3.725 -9.335 1.00 98.44 97 LEU A C 1
ATOM 815 O O . LEU A 1 97 ? -7.482 -3.952 -10.465 1.00 98.44 97 LEU A O 1
ATOM 819 N N . ASP A 1 98 ? -7.395 -2.797 -8.536 1.00 97.94 98 ASP A N 1
ATOM 820 C CA . ASP A 1 98 ? -6.285 -1.926 -8.936 1.00 97.94 98 ASP A CA 1
ATOM 821 C C . ASP A 1 98 ? -5.056 -2.743 -9.339 1.00 97.94 98 ASP A C 1
ATOM 823 O O . ASP A 1 98 ? -4.487 -2.532 -10.411 1.00 97.94 98 ASP A O 1
ATOM 827 N N . VAL A 1 99 ? -4.690 -3.754 -8.545 1.00 98.25 99 VAL A N 1
ATOM 828 C CA . VAL A 1 99 ? -3.589 -4.674 -8.872 1.00 98.25 99 VAL A CA 1
ATOM 829 C C . VAL A 1 99 ? -3.820 -5.358 -10.225 1.00 98.25 99 VAL A C 1
ATOM 831 O O . VAL A 1 99 ? -2.894 -5.455 -11.038 1.00 98.25 99 VAL A O 1
ATOM 834 N N . LYS A 1 100 ? -5.048 -5.808 -10.517 1.00 98.50 100 LYS A N 1
ATOM 835 C CA . LYS A 1 100 ? -5.387 -6.412 -11.819 1.00 98.50 100 LYS A CA 1
ATOM 836 C C . LYS A 1 100 ? -5.263 -5.400 -12.961 1.00 98.50 100 LYS A C 1
ATOM 838 O O . LYS A 1 100 ? -4.706 -5.750 -14.003 1.00 98.50 100 LYS A O 1
ATOM 843 N N . VAL A 1 101 ? -5.729 -4.167 -12.771 1.00 98.62 101 VAL A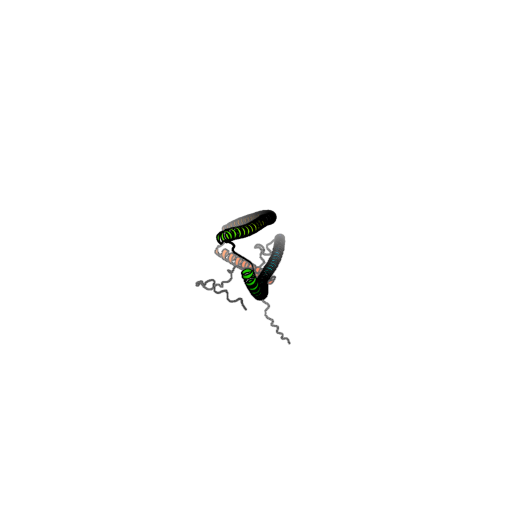 N 1
ATOM 844 C CA . VAL A 1 101 ? -5.628 -3.088 -13.767 1.00 98.62 101 VAL A CA 1
ATOM 845 C C . VAL A 1 101 ? -4.167 -2.736 -14.040 1.00 98.62 101 VAL A C 1
ATOM 847 O O . VAL A 1 101 ? -3.750 -2.735 -15.198 1.00 98.62 101 VAL A O 1
ATOM 850 N N . TYR A 1 102 ? -3.355 -2.525 -13.001 1.00 98.25 102 TYR A N 1
ATOM 851 C CA . TYR A 1 102 ? -1.926 -2.240 -13.152 1.00 98.25 102 TYR A CA 1
ATOM 852 C C . TYR A 1 102 ? -1.187 -3.382 -13.846 1.00 98.25 102 TYR A C 1
ATOM 854 O O . TYR A 1 102 ? -0.387 -3.137 -14.750 1.00 98.25 102 TYR A O 1
ATOM 862 N N . LYS A 1 103 ? -1.507 -4.637 -13.510 1.00 98.44 103 LYS A N 1
ATOM 863 C CA . LYS A 1 103 ? -0.948 -5.806 -14.199 1.00 98.44 103 LYS A CA 1
ATOM 864 C C . LYS A 1 103 ? -1.267 -5.794 -15.695 1.00 98.44 103 LYS A C 1
ATOM 866 O O . LYS A 1 103 ? -0.389 -6.103 -16.497 1.00 98.44 103 LYS A O 1
ATOM 871 N N . GLN A 1 104 ? -2.494 -5.443 -16.083 1.00 98.31 104 GLN A N 1
ATOM 872 C CA . GLN A 1 104 ? -2.858 -5.322 -17.499 1.00 98.31 104 GLN A CA 1
ATOM 873 C C . GLN A 1 104 ? -2.168 -4.131 -18.170 1.00 98.31 104 GLN A C 1
ATOM 875 O O . GLN A 1 104 ? -1.690 -4.265 -19.292 1.00 98.31 104 GLN A O 1
ATOM 880 N N . LYS A 1 105 ? -2.033 -2.997 -17.476 1.00 98.56 105 LYS A N 1
ATOM 881 C CA . LYS A 1 105 ? -1.352 -1.811 -18.007 1.00 98.56 105 LYS A CA 1
ATOM 882 C C . LYS A 1 105 ? 0.131 -2.064 -18.282 1.00 98.56 105 LYS A C 1
ATOM 884 O O . LYS A 1 105 ? 0.623 -1.679 -19.336 1.00 98.56 105 LYS A O 1
ATOM 889 N N . ILE A 1 106 ? 0.818 -2.777 -17.387 1.00 98.38 106 ILE A N 1
ATOM 890 C CA . ILE A 1 106 ? 2.209 -3.206 -17.601 1.00 98.38 106 ILE A CA 1
ATOM 891 C C . ILE A 1 106 ? 2.303 -4.123 -18.821 1.00 98.38 106 ILE A C 1
ATOM 893 O O . ILE A 1 106 ? 3.158 -3.910 -19.675 1.00 98.38 106 ILE A O 1
ATOM 897 N N . LYS A 1 107 ? 1.406 -5.111 -18.937 1.00 98.38 107 LYS A N 1
ATOM 898 C CA . LYS A 1 107 ? 1.377 -5.996 -20.109 1.00 98.38 107 LYS A CA 1
ATOM 899 C C . LYS A 1 107 ? 1.177 -5.213 -21.401 1.00 98.38 107 LYS A C 1
ATOM 901 O O . LYS A 1 107 ? 1.878 -5.483 -22.366 1.00 98.38 107 LYS A O 1
ATOM 906 N N . HIS A 1 108 ? 0.248 -4.263 -21.427 1.00 98.25 108 HIS A N 1
ATOM 907 C CA . HIS A 1 108 ? -0.008 -3.445 -22.609 1.00 98.25 108 HIS A CA 1
ATOM 908 C C . HIS A 1 108 ? 1.233 -2.644 -23.018 1.00 98.25 108 HIS A C 1
ATOM 910 O O . HIS A 1 108 ? 1.691 -2.811 -24.142 1.00 98.25 108 HIS A O 1
ATOM 916 N N . LEU A 1 109 ? 1.847 -1.912 -22.081 1.00 98.56 109 LEU A N 1
ATOM 917 C CA . LEU A 1 109 ? 3.083 -1.156 -22.328 1.00 98.56 109 LEU A CA 1
ATOM 918 C C . LEU A 1 109 ? 4.222 -2.047 -22.844 1.00 98.56 109 LEU A C 1
ATOM 920 O O . LEU A 1 109 ? 4.960 -1.664 -23.746 1.00 98.56 109 LEU A O 1
ATOM 924 N N . GLN A 1 110 ? 4.362 -3.262 -22.306 1.00 98.19 110 GLN A N 1
ATOM 925 C CA . GLN A 1 110 ? 5.359 -4.222 -22.785 1.00 98.19 110 GLN A CA 1
ATOM 926 C C . GLN A 1 110 ? 5.118 -4.639 -24.241 1.00 98.19 110 GLN A C 1
ATOM 928 O O . GLN A 1 110 ? 6.076 -4.733 -25.006 1.00 98.19 110 GLN A O 1
ATOM 933 N N . HIS A 1 111 ? 3.862 -4.878 -24.631 1.00 98.19 111 HIS A N 1
ATOM 934 C CA . HIS A 1 111 ? 3.528 -5.212 -26.018 1.00 98.19 111 HIS A CA 1
ATOM 935 C C . HIS A 1 111 ? 3.724 -4.008 -26.943 1.00 98.19 111 HIS A C 1
ATOM 937 O O . HIS A 1 111 ? 4.273 -4.172 -28.026 1.00 98.19 111 HIS A O 1
ATOM 943 N N . GLU A 1 112 ? 3.350 -2.803 -26.509 1.00 98.12 112 GLU A N 1
ATOM 944 C CA . GLU A 1 112 ? 3.593 -1.572 -27.270 1.00 98.12 112 GLU A CA 1
ATOM 945 C C . GLU A 1 112 ? 5.088 -1.364 -27.530 1.00 98.12 112 GLU A C 1
ATOM 947 O O . GLU A 1 112 ? 5.495 -1.195 -28.677 1.00 98.12 112 GLU A O 1
ATOM 952 N N . HIS A 1 113 ? 5.928 -1.462 -26.494 1.00 98.19 113 HIS A N 1
ATOM 953 C CA . HIS A 1 113 ? 7.379 -1.343 -26.649 1.00 98.19 113 HIS A CA 1
ATOM 954 C C . HIS A 1 113 ? 7.952 -2.416 -27.584 1.00 98.19 113 HIS A C 1
ATOM 956 O O . HIS A 1 113 ? 8.816 -2.117 -28.407 1.00 98.19 113 HIS A O 1
ATOM 962 N N . LEU A 1 114 ? 7.483 -3.664 -27.477 1.00 97.94 114 LEU A N 1
ATOM 963 C CA . LEU A 1 114 ? 7.940 -4.750 -28.343 1.00 97.94 114 LEU A CA 1
ATOM 964 C C . LEU A 1 114 ? 7.569 -4.507 -29.812 1.00 97.94 114 LEU A C 1
ATOM 966 O O . LEU A 1 114 ? 8.392 -4.758 -30.695 1.00 97.94 114 LEU A O 1
ATOM 970 N N . ASN A 1 115 ? 6.365 -3.996 -30.069 1.00 97.69 115 ASN A N 1
ATOM 971 C CA . ASN A 1 115 ? 5.916 -3.650 -31.415 1.00 97.69 115 ASN A CA 1
ATOM 972 C C . ASN A 1 115 ? 6.788 -2.540 -32.007 1.00 97.69 115 ASN A C 1
ATOM 974 O O . ASN A 1 115 ? 7.348 -2.734 -33.080 1.00 97.69 115 ASN A O 1
ATOM 978 N N . VAL A 1 116 ? 7.011 -1.452 -31.260 1.00 98.38 116 VAL A N 1
ATOM 979 C CA . VAL A 1 116 ? 7.869 -0.337 -31.699 1.00 98.38 116 VAL A CA 1
ATOM 980 C C . VAL A 1 116 ? 9.289 -0.813 -32.011 1.00 98.38 116 VAL A C 1
ATOM 982 O O . VAL A 1 116 ? 9.853 -0.460 -33.041 1.00 98.38 116 VAL A O 1
ATOM 985 N N . ILE A 1 117 ? 9.881 -1.660 -31.162 1.00 97.88 117 ILE A N 1
ATOM 986 C CA . ILE A 1 117 ? 11.215 -2.227 -31.422 1.00 97.88 117 ILE A CA 1
ATOM 987 C C . ILE A 1 117 ? 11.218 -3.072 -32.701 1.00 97.88 117 ILE A C 1
ATOM 989 O O . ILE A 1 117 ? 12.197 -3.055 -33.446 1.00 97.88 117 ILE A O 1
ATOM 993 N N . THR A 1 118 ? 10.157 -3.842 -32.938 1.00 97.12 118 THR A N 1
ATOM 994 C CA . THR A 1 118 ? 10.050 -4.709 -34.117 1.00 97.12 118 THR A CA 1
ATOM 995 C C . THR A 1 118 ? 9.917 -3.881 -35.394 1.00 97.12 118 THR A C 1
ATOM 997 O O . THR A 1 118 ? 10.634 -4.156 -36.352 1.00 97.12 118 THR A O 1
ATOM 1000 N N . GLU A 1 119 ? 9.089 -2.835 -35.374 1.00 97.69 119 GLU A N 1
ATOM 1001 C CA . GLU A 1 119 ? 8.932 -1.878 -36.476 1.00 97.69 119 GLU A CA 1
ATOM 1002 C C . GLU A 1 119 ? 10.256 -1.168 -36.789 1.00 97.69 119 GLU A C 1
ATOM 1004 O O . GLU A 1 119 ? 10.745 -1.237 -37.916 1.00 97.69 119 GLU A O 1
ATOM 1009 N N . LEU A 1 120 ? 10.927 -0.606 -35.776 1.00 97.56 120 LEU A N 1
ATOM 1010 C CA . LEU A 1 120 ? 12.227 0.054 -35.952 1.00 97.56 120 LEU A CA 1
ATOM 1011 C C . LEU A 1 120 ? 13.299 -0.888 -36.517 1.00 97.56 120 LEU A C 1
ATOM 1013 O O . LEU A 1 120 ? 14.126 -0.478 -37.332 1.00 97.56 120 LEU A O 1
ATOM 1017 N N . LYS A 1 121 ? 13.301 -2.161 -36.102 1.00 97.81 121 LYS A N 1
ATOM 1018 C CA . LYS A 1 121 ? 14.206 -3.169 -36.671 1.00 97.81 121 LYS A CA 1
ATOM 1019 C C . LYS A 1 121 ? 13.882 -3.453 -38.132 1.00 97.81 121 LYS A C 1
ATOM 1021 O O . LYS A 1 121 ? 14.812 -3.559 -38.926 1.00 97.81 121 LYS A O 1
ATOM 1026 N N . SER A 1 122 ? 12.603 -3.579 -38.491 1.00 96.56 122 SER A N 1
ATOM 1027 C CA . SER A 1 122 ? 12.214 -3.789 -39.887 1.00 96.56 122 SER A CA 1
ATOM 1028 C C . SER A 1 122 ? 12.559 -2.590 -40.769 1.00 96.56 122 SER A C 1
ATOM 1030 O O . SER A 1 122 ? 13.116 -2.789 -41.845 1.00 96.56 122 SER A O 1
ATOM 1032 N N . ASP A 1 123 ? 12.344 -1.365 -40.284 1.00 96.69 123 ASP A N 1
ATOM 1033 C CA . ASP A 1 123 ? 12.688 -0.137 -41.005 1.00 96.69 123 ASP A CA 1
ATOM 1034 C C . ASP A 1 123 ? 14.202 -0.018 -41.203 1.00 96.69 123 ASP A C 1
ATOM 1036 O O . ASP A 1 123 ? 14.675 0.286 -42.298 1.00 96.69 123 ASP A O 1
ATOM 1040 N N . SER A 1 124 ? 14.982 -0.325 -40.161 1.00 96.25 124 SER A N 1
ATOM 1041 C CA . SER A 1 124 ? 16.443 -0.341 -40.241 1.00 96.25 124 SER A CA 1
ATOM 1042 C C . SER A 1 124 ? 16.960 -1.386 -41.231 1.00 96.25 124 SER A C 1
ATOM 1044 O O . SER A 1 124 ? 17.926 -1.109 -41.941 1.00 96.25 124 SER A O 1
ATOM 1046 N N . LEU A 1 125 ? 16.356 -2.579 -41.277 1.00 96.75 125 LEU A N 1
ATOM 1047 C CA . LEU A 1 125 ? 16.731 -3.625 -42.232 1.00 96.75 125 LEU A CA 1
ATOM 1048 C C . LEU A 1 125 ? 16.395 -3.208 -43.667 1.00 96.75 125 LEU A C 1
ATOM 1050 O O . LEU A 1 125 ? 17.247 -3.329 -44.542 1.00 96.75 125 LEU A O 1
ATOM 1054 N N . ALA A 1 126 ? 15.199 -2.660 -43.895 1.00 96.81 126 ALA A N 1
ATOM 1055 C CA . ALA A 1 126 ? 14.789 -2.170 -45.208 1.00 96.81 126 ALA A CA 1
ATOM 1056 C C . ALA A 1 126 ? 15.698 -1.031 -45.701 1.00 96.81 126 ALA A C 1
ATOM 1058 O O . ALA A 1 126 ? 16.126 -1.038 -46.853 1.00 96.81 126 ALA A O 1
ATOM 1059 N N . ALA A 1 127 ? 16.051 -0.085 -44.825 1.00 96.94 127 ALA A N 1
ATOM 1060 C CA . ALA A 1 127 ? 16.989 0.987 -45.151 1.00 96.94 127 ALA A CA 1
ATOM 1061 C C . ALA A 1 127 ? 18.387 0.446 -45.494 1.00 96.94 127 ALA A C 1
ATOM 1063 O O . ALA A 1 127 ? 19.000 0.899 -46.458 1.00 96.94 127 ALA A O 1
ATOM 1064 N N . SER A 1 128 ? 18.875 -0.548 -44.743 1.00 95.38 128 SER A N 1
ATOM 1065 C CA . SER A 1 128 ? 20.158 -1.198 -45.026 1.00 95.38 128 SER A CA 1
ATOM 1066 C C . SER A 1 128 ? 20.153 -1.912 -46.378 1.00 95.38 128 SER A C 1
ATOM 1068 O O . SER A 1 128 ? 21.120 -1.789 -47.119 1.00 95.38 128 SER A O 1
ATOM 1070 N N . GLU A 1 129 ? 19.074 -2.621 -46.722 1.00 97.31 129 GLU A N 1
ATOM 1071 C CA . GLU A 1 129 ? 18.948 -3.322 -48.008 1.00 97.31 129 GLU A CA 1
ATOM 1072 C C . GLU A 1 129 ? 18.941 -2.342 -49.192 1.00 97.31 129 GLU A C 1
ATOM 1074 O O . GLU A 1 129 ? 19.530 -2.611 -50.239 1.00 97.31 129 GLU A O 1
ATOM 1079 N N . VAL A 1 130 ? 18.292 -1.182 -49.036 1.00 97.12 130 VAL A N 1
ATOM 1080 C CA . VAL A 1 130 ? 18.315 -0.119 -50.051 1.00 97.12 130 VAL A CA 1
ATOM 1081 C C . VAL A 1 130 ? 19.733 0.423 -50.235 1.00 97.12 130 VAL A C 1
ATOM 1083 O O . VAL A 1 130 ? 20.197 0.508 -51.370 1.00 97.12 130 VAL A O 1
ATOM 1086 N N . LEU A 1 131 ? 20.436 0.732 -49.141 1.00 95.88 131 LEU A N 1
ATOM 1087 C CA . LEU A 1 131 ? 21.814 1.228 -49.197 1.00 95.88 131 LEU A CA 1
ATOM 1088 C C . LEU A 1 131 ? 22.778 0.203 -49.810 1.00 95.88 131 LEU A C 1
ATOM 1090 O O . LEU A 1 131 ? 23.645 0.579 -50.594 1.00 95.88 131 LEU A O 1
ATOM 1094 N N . GLU A 1 132 ? 22.615 -1.083 -49.495 1.00 95.56 132 GLU A N 1
ATOM 1095 C CA . GLU A 1 132 ? 23.414 -2.163 -50.082 1.00 95.56 132 GLU A CA 1
ATOM 1096 C C . GLU A 1 132 ? 23.197 -2.242 -51.599 1.00 95.56 132 GLU A C 1
ATOM 1098 O O . GLU A 1 132 ? 24.163 -2.247 -52.360 1.00 95.56 132 GLU A O 1
ATOM 1103 N N . LYS A 1 133 ? 21.942 -2.177 -52.064 1.00 96.88 133 LYS A N 1
ATOM 1104 C CA . LYS A 1 133 ? 21.618 -2.138 -53.501 1.00 96.88 133 LYS A CA 1
ATOM 1105 C C . LYS A 1 133 ? 22.196 -0.910 -54.206 1.00 96.88 133 LYS A C 1
ATOM 1107 O O . LYS A 1 133 ? 22.670 -1.024 -55.336 1.00 96.88 133 LYS A O 1
ATOM 1112 N N . GLU A 1 134 ? 22.155 0.262 -53.575 1.00 96.75 134 GLU A N 1
ATOM 1113 C CA . GLU A 1 134 ? 22.777 1.479 -54.115 1.00 96.75 134 GLU A CA 1
ATOM 1114 C C . GLU A 1 134 ? 24.304 1.343 -54.193 1.00 96.75 134 GLU A C 1
ATOM 1116 O O . GLU A 1 134 ? 24.907 1.701 -55.209 1.00 96.75 134 GLU A O 1
ATOM 1121 N N . GLN A 1 135 ? 24.937 0.774 -53.163 1.00 94.81 135 GLN A N 1
ATOM 1122 C CA . GLN A 1 135 ? 26.373 0.506 -53.159 1.00 94.81 135 GLN A CA 1
ATOM 1123 C C . GLN A 1 135 ? 26.765 -0.479 -54.267 1.00 94.81 135 GLN A C 1
ATOM 1125 O O . GLN A 1 135 ? 27.706 -0.206 -55.013 1.00 94.81 135 GLN A O 1
ATOM 1130 N N . GLU A 1 136 ? 26.034 -1.584 -54.429 1.00 96.50 136 GLU A N 1
ATOM 1131 C CA . GLU A 1 136 ? 26.266 -2.559 -55.501 1.00 96.50 136 GLU A CA 1
ATOM 1132 C C . GLU A 1 136 ? 26.187 -1.911 -56.891 1.00 96.50 136 GLU A C 1
ATOM 1134 O O . GLU A 1 136 ? 27.017 -2.190 -57.762 1.00 96.50 136 GLU A O 1
ATOM 1139 N N . GLN A 1 137 ? 25.220 -1.011 -57.102 1.00 96.69 137 GLN A N 1
ATOM 1140 C CA . GLN A 1 137 ? 25.088 -0.259 -58.351 1.00 96.69 137 GLN A CA 1
ATOM 1141 C C . GLN A 1 137 ? 26.288 0.664 -58.591 1.00 96.69 137 GLN A C 1
ATOM 1143 O O . GLN A 1 137 ? 26.852 0.663 -59.688 1.00 96.69 137 GLN A O 1
ATOM 1148 N N . LEU A 1 138 ? 26.714 1.420 -57.575 1.00 95.62 138 LEU A N 1
ATOM 1149 C CA . LEU A 1 138 ? 27.881 2.302 -57.674 1.00 95.62 138 LEU A CA 1
ATOM 1150 C C . LEU A 1 138 ? 29.172 1.516 -57.940 1.00 95.62 138 LEU A C 1
ATOM 1152 O O . LEU A 1 138 ? 29.979 1.921 -58.778 1.00 95.62 138 LEU A O 1
ATOM 1156 N N . GLU A 1 139 ? 29.360 0.372 -57.280 1.00 94.31 139 GLU A N 1
ATOM 1157 C CA . GLU A 1 139 ? 30.498 -0.514 -57.528 1.00 94.31 139 GLU A CA 1
ATOM 1158 C C . GLU A 1 139 ? 30.479 -1.090 -58.949 1.00 94.31 139 GLU A C 1
ATOM 1160 O O . GLU A 1 139 ? 31.530 -1.185 -59.592 1.00 94.31 139 GLU A O 1
ATOM 1165 N N . ALA A 1 140 ? 29.306 -1.459 -59.469 1.00 95.69 140 ALA A N 1
ATOM 1166 C CA . ALA A 1 140 ? 29.158 -1.950 -60.835 1.00 95.69 140 ALA A CA 1
ATOM 1167 C C . ALA A 1 140 ? 29.516 -0.876 -61.877 1.00 95.69 140 ALA A C 1
ATOM 1169 O O . ALA A 1 140 ? 30.263 -1.163 -62.820 1.00 95.69 140 ALA A O 1
ATOM 1170 N N . GLU A 1 141 ? 29.048 0.361 -61.687 1.00 96.12 141 GLU A N 1
ATOM 1171 C CA . GLU A 1 141 ? 29.400 1.489 -62.556 1.00 96.12 141 GLU A CA 1
ATOM 1172 C C . GLU A 1 141 ? 30.895 1.824 -62.467 1.00 96.12 141 GLU A C 1
ATOM 1174 O O . GLU A 1 141 ? 31.555 1.965 -63.497 1.00 96.12 141 GLU A O 1
ATOM 1179 N N . LEU A 1 142 ? 31.486 1.837 -61.266 1.00 94.44 142 LEU A N 1
ATOM 1180 C CA . LEU A 1 142 ? 32.926 2.052 -61.100 1.00 94.44 142 LEU A CA 1
ATOM 1181 C C . LEU A 1 142 ? 33.751 0.970 -61.818 1.00 94.44 142 LEU A C 1
ATOM 1183 O O . LEU A 1 142 ? 34.707 1.286 -62.528 1.00 94.44 142 LEU A O 1
ATOM 1187 N N . ARG A 1 143 ? 33.364 -0.309 -61.701 1.00 94.12 143 ARG A N 1
ATOM 1188 C CA . ARG A 1 143 ? 34.013 -1.422 -62.422 1.00 94.12 143 ARG A CA 1
ATOM 1189 C C . ARG A 1 143 ? 33.929 -1.254 -63.939 1.00 94.12 143 ARG A C 1
ATOM 1191 O O . ARG A 1 143 ? 34.854 -1.656 -64.648 1.00 94.12 143 ARG A O 1
ATOM 1198 N N . LYS A 1 144 ? 32.827 -0.700 -64.450 1.00 94.62 144 LYS A N 1
ATOM 1199 C CA . LYS A 1 144 ? 32.650 -0.413 -65.877 1.00 94.62 144 LYS A CA 1
ATOM 1200 C C . LYS A 1 144 ? 33.561 0.727 -66.326 1.00 94.62 144 LYS A C 1
ATOM 1202 O O . LYS A 1 144 ? 34.245 0.554 -67.331 1.00 94.62 144 LYS A O 1
ATOM 1207 N N . THR A 1 145 ? 33.631 1.820 -65.566 1.00 93.75 145 THR A N 1
ATOM 1208 C CA . THR A 1 145 ? 34.542 2.947 -65.830 1.00 93.75 145 THR A CA 1
ATOM 1209 C C . THR A 1 145 ? 35.997 2.487 -65.856 1.00 93.75 145 THR A C 1
ATOM 1211 O O . THR A 1 145 ? 36.665 2.651 -66.871 1.00 93.75 145 THR A O 1
ATOM 1214 N N . ILE A 1 146 ? 36.455 1.770 -64.820 1.00 92.62 146 ILE A N 1
ATOM 1215 C CA . ILE A 1 146 ? 37.828 1.238 -64.755 1.00 92.62 146 ILE A CA 1
ATOM 1216 C C . ILE A 1 146 ? 38.141 0.338 -65.961 1.00 92.62 146 ILE A C 1
ATOM 1218 O O . ILE A 1 146 ? 39.246 0.368 -66.497 1.00 92.62 146 ILE A O 1
ATOM 1222 N N . ARG A 1 147 ? 37.181 -0.477 -66.419 1.00 92.69 147 ARG A N 1
ATOM 1223 C CA . ARG A 1 147 ? 37.372 -1.333 -67.600 1.00 92.69 147 ARG A CA 1
ATOM 1224 C C . ARG A 1 147 ? 37.612 -0.516 -68.870 1.00 92.69 147 ARG A C 1
ATOM 1226 O O . ARG A 1 147 ? 38.450 -0.922 -69.673 1.00 92.69 147 ARG A O 1
ATOM 1233 N N . VAL A 1 148 ? 36.877 0.581 -69.055 1.00 92.75 148 VAL A N 1
ATOM 1234 C CA . VAL A 1 148 ? 37.062 1.495 -70.191 1.00 92.75 148 VAL A CA 1
ATOM 1235 C C . VAL A 1 148 ? 38.430 2.169 -70.098 1.00 92.75 148 VAL A C 1
ATOM 1237 O O . VAL A 1 148 ? 39.194 2.088 -71.056 1.00 92.75 148 VAL A O 1
ATOM 1240 N N . ASP A 1 149 ? 38.796 2.697 -68.929 1.00 91.38 149 ASP A N 1
ATOM 1241 C CA . ASP A 1 149 ? 40.098 3.343 -68.710 1.00 91.38 149 ASP A CA 1
ATOM 1242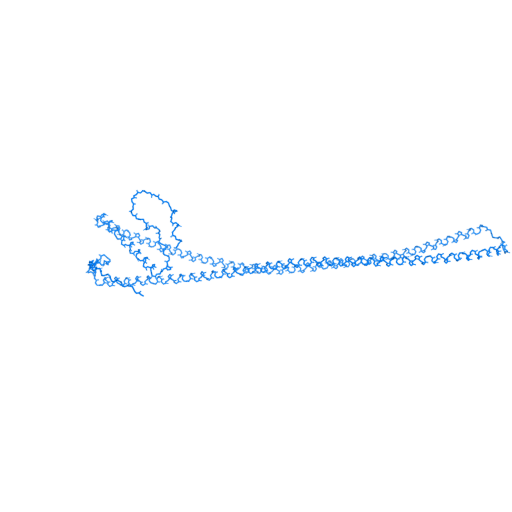 C C . ASP A 1 149 ? 41.269 2.386 -68.992 1.00 91.38 149 ASP A C 1
ATOM 1244 O O . ASP A 1 149 ? 42.242 2.755 -69.646 1.00 91.38 149 ASP A O 1
ATOM 1248 N N . ILE A 1 150 ? 41.176 1.119 -68.562 1.00 90.56 150 ILE A N 1
ATOM 1249 C CA . ILE A 1 150 ? 42.187 0.092 -68.869 1.00 90.56 150 ILE A CA 1
ATOM 1250 C C . ILE A 1 150 ? 42.275 -0.161 -70.380 1.00 90.56 150 ILE A C 1
ATOM 1252 O O . ILE A 1 150 ? 43.373 -0.324 -70.910 1.00 90.56 150 ILE A O 1
ATOM 1256 N N . GLN A 1 151 ? 41.145 -0.215 -71.092 1.00 87.31 151 GLN A N 1
ATOM 1257 C CA . GLN A 1 151 ? 41.151 -0.384 -72.548 1.00 87.31 151 GLN A CA 1
ATOM 1258 C C . GLN A 1 151 ? 41.807 0.810 -73.250 1.00 87.31 151 GLN A C 1
ATOM 1260 O O . GLN A 1 151 ? 42.626 0.602 -74.145 1.00 87.31 151 GLN A O 1
ATOM 1265 N N . GLU A 1 152 ? 41.507 2.037 -72.824 1.00 87.31 152 GLU A N 1
ATOM 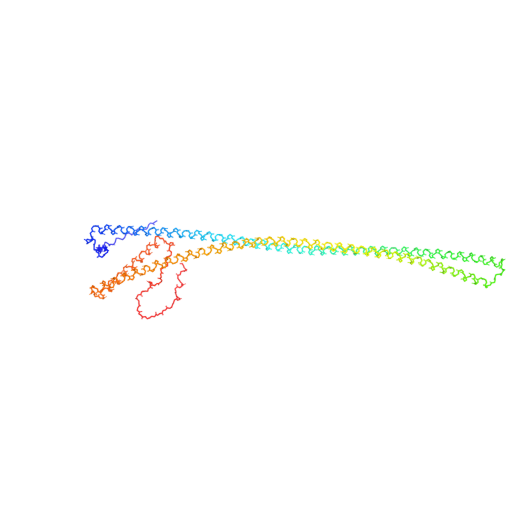1266 C CA . GLU A 1 152 ? 42.142 3.250 -73.344 1.00 87.31 152 GLU A CA 1
ATOM 1267 C C . GLU A 1 152 ? 43.646 3.271 -73.059 1.00 87.31 152 GLU A C 1
ATOM 1269 O O . GLU A 1 152 ? 44.440 3.482 -73.976 1.00 87.31 152 GLU A O 1
ATOM 1274 N N . LEU A 1 153 ? 44.057 2.961 -71.824 1.00 86.62 153 LEU A N 1
ATOM 1275 C CA . LEU A 1 153 ? 45.467 2.856 -71.448 1.00 86.62 153 LEU A CA 1
ATOM 1276 C C . LEU A 1 153 ? 46.198 1.773 -72.241 1.00 86.62 153 LEU A C 1
ATOM 1278 O O . LEU A 1 153 ? 47.338 1.995 -72.633 1.00 86.62 153 LEU A O 1
ATOM 1282 N N . ASN A 1 154 ? 45.567 0.632 -72.526 1.00 85.62 154 ASN A N 1
ATOM 1283 C CA . ASN A 1 154 ? 46.157 -0.416 -73.362 1.00 85.62 154 ASN A CA 1
ATOM 1284 C C . ASN A 1 154 ? 46.335 0.042 -74.816 1.00 85.62 154 ASN A C 1
ATOM 1286 O O . ASN A 1 154 ? 47.356 -0.260 -75.433 1.00 85.62 154 ASN A O 1
ATOM 1290 N N . ILE A 1 155 ? 45.373 0.791 -75.366 1.00 85.62 155 ILE A N 1
ATOM 1291 C CA . ILE A 1 155 ? 45.489 1.390 -76.703 1.00 85.62 155 ILE A CA 1
ATOM 1292 C C . ILE A 1 155 ? 46.624 2.423 -76.720 1.00 85.62 155 ILE A C 1
ATOM 1294 O O . ILE A 1 155 ? 47.454 2.411 -77.629 1.00 85.62 155 ILE A O 1
ATOM 1298 N N . GLU A 1 156 ? 46.697 3.293 -75.714 1.00 82.12 156 GLU A N 1
ATOM 1299 C CA . GLU A 1 156 ? 47.779 4.271 -75.563 1.00 82.12 156 GLU A CA 1
ATOM 1300 C C . GLU A 1 156 ? 49.141 3.602 -75.338 1.00 82.12 156 GLU A C 1
ATOM 1302 O O . GLU A 1 156 ? 50.140 4.048 -75.899 1.00 82.12 156 GLU A O 1
ATOM 1307 N N . HIS A 1 157 ? 49.197 2.505 -74.580 1.00 80.00 157 HIS A N 1
ATOM 1308 C CA . HIS A 1 157 ? 50.401 1.700 -74.394 1.00 80.00 157 HIS A CA 1
ATOM 1309 C C . HIS A 1 157 ? 50.853 1.078 -75.713 1.00 80.00 157 HIS A C 1
ATOM 1311 O O . HIS A 1 157 ? 52.011 1.238 -76.072 1.00 80.00 157 HIS A O 1
ATOM 1317 N N . ALA A 1 158 ? 49.952 0.470 -76.488 1.00 79.62 158 ALA A N 1
ATOM 1318 C CA . ALA A 1 158 ? 50.275 -0.078 -77.806 1.00 79.62 158 ALA A CA 1
ATOM 1319 C C . ALA A 1 158 ? 50.781 1.007 -78.778 1.00 79.62 158 ALA A C 1
ATOM 1321 O O . ALA A 1 158 ? 51.743 0.787 -79.516 1.00 79.62 158 ALA A O 1
ATOM 1322 N N . LYS A 1 159 ? 50.193 2.215 -78.745 1.00 77.69 159 LYS A N 1
ATOM 1323 C CA . LYS A 1 159 ? 50.709 3.382 -79.488 1.00 77.69 159 LYS A CA 1
ATOM 1324 C C . LYS A 1 159 ? 52.113 3.773 -79.019 1.00 77.69 159 LYS A C 1
ATOM 1326 O O . LYS A 1 159 ? 52.964 4.104 -79.842 1.00 77.69 159 LYS A O 1
ATOM 1331 N N . ARG A 1 160 ? 52.361 3.744 -77.708 1.00 74.88 160 ARG A N 1
ATOM 1332 C CA . ARG A 1 160 ? 53.642 4.117 -77.096 1.00 74.88 160 ARG A CA 1
ATOM 1333 C C . ARG A 1 160 ? 54.726 3.060 -77.318 1.00 74.88 160 ARG A C 1
ATOM 1335 O O . ARG A 1 160 ? 55.859 3.443 -77.559 1.00 74.88 160 ARG A O 1
ATOM 1342 N N . GLU A 1 161 ? 54.397 1.770 -77.318 1.00 65.00 161 GLU A N 1
ATOM 1343 C CA . GLU A 1 161 ? 55.294 0.667 -77.699 1.00 65.00 161 GLU A CA 1
ATOM 1344 C C . GLU A 1 161 ? 55.679 0.744 -79.175 1.00 65.00 161 GLU A C 1
ATOM 1346 O O . GLU A 1 161 ? 56.855 0.600 -79.512 1.00 65.00 161 GLU A O 1
ATOM 1351 N N . LEU A 1 162 ? 54.714 1.044 -80.052 1.00 61.53 162 LEU A N 1
ATOM 1352 C CA . LEU A 1 162 ? 54.984 1.312 -81.462 1.00 61.53 162 LEU A CA 1
ATOM 1353 C C . LEU A 1 162 ? 55.922 2.521 -81.619 1.00 61.53 162 LEU A C 1
ATOM 1355 O O . LEU A 1 162 ? 56.855 2.476 -82.416 1.00 61.53 162 LEU A O 1
ATOM 1359 N N . LEU A 1 163 ? 55.725 3.578 -80.823 1.00 63.59 163 LEU A N 1
ATOM 1360 C CA . LEU A 1 163 ? 56.588 4.763 -80.800 1.00 63.59 163 LEU A CA 1
ATOM 1361 C C . LEU A 1 163 ? 57.982 4.475 -80.206 1.00 63.59 163 LEU A C 1
ATOM 1363 O O . LEU A 1 163 ? 58.980 4.998 -80.699 1.00 63.59 163 LEU A O 1
ATOM 1367 N N . PHE A 1 164 ? 58.073 3.637 -79.173 1.00 58.56 164 PHE A N 1
ATOM 1368 C CA . PHE A 1 164 ? 59.313 3.257 -78.491 1.00 58.56 164 PHE A CA 1
ATOM 1369 C C . PHE A 1 164 ? 60.191 2.359 -79.369 1.00 58.56 164 PHE A C 1
ATOM 1371 O O . PHE A 1 164 ? 61.383 2.630 -79.511 1.00 58.56 164 PHE A O 1
ATOM 1378 N N . CYS A 1 165 ? 59.595 1.382 -80.068 1.00 53.12 165 CYS A N 1
ATOM 1379 C CA . CYS A 1 165 ? 60.278 0.600 -81.107 1.00 53.12 165 CYS A CA 1
ATOM 1380 C C . CYS A 1 165 ? 60.891 1.486 -82.207 1.00 53.12 165 CYS A C 1
ATOM 1382 O O . CYS A 1 165 ? 61.860 1.090 -82.850 1.00 53.12 165 CYS A O 1
ATOM 1384 N N . VAL A 1 166 ? 60.337 2.685 -82.418 1.00 48.56 166 VAL A N 1
ATOM 1385 C CA . VAL A 1 166 ? 60.812 3.673 -83.393 1.00 48.56 166 VAL A CA 1
ATOM 1386 C C . VAL A 1 166 ? 61.884 4.618 -82.816 1.00 48.56 166 VAL A C 1
ATOM 1388 O O . VAL A 1 166 ? 62.592 5.246 -83.600 1.00 48.56 166 VAL A O 1
ATOM 1391 N N . THR A 1 167 ? 62.063 4.736 -81.490 1.00 54.69 167 THR A N 1
ATOM 1392 C CA . THR A 1 167 ? 62.834 5.855 -80.896 1.00 54.69 167 THR A CA 1
ATOM 1393 C C . THR A 1 167 ? 64.007 5.522 -79.967 1.00 54.69 167 THR A C 1
ATOM 1395 O O . THR A 1 167 ? 64.901 6.360 -79.881 1.00 54.69 167 THR A O 1
ATOM 1398 N N . ALA A 1 168 ? 64.109 4.368 -79.306 1.00 47.12 168 ALA A N 1
ATOM 1399 C CA . ALA A 1 168 ? 65.280 4.078 -78.457 1.00 47.12 168 ALA A CA 1
ATOM 1400 C C . ALA A 1 168 ? 65.360 2.573 -78.143 1.00 47.12 168 ALA A C 1
ATOM 1402 O O . ALA A 1 168 ? 64.361 1.964 -77.802 1.00 47.12 168 ALA A O 1
ATOM 1403 N N . GLY A 1 169 ? 66.484 1.862 -78.239 1.00 42.62 169 GLY A N 1
ATOM 1404 C CA . GLY A 1 169 ? 67.846 2.322 -77.983 1.00 42.62 169 GLY A CA 1
ATOM 1405 C C . GLY A 1 169 ? 68.262 2.134 -76.513 1.00 42.62 169 GLY A C 1
ATOM 1406 O O . GLY A 1 169 ? 68.698 3.094 -75.905 1.00 42.62 169 GLY A O 1
ATOM 1407 N N . VAL A 1 170 ? 68.105 0.913 -75.977 1.00 48.28 170 VAL A N 1
ATOM 1408 C CA . VAL A 1 170 ? 68.827 0.278 -74.842 1.00 48.28 170 VAL A CA 1
ATOM 1409 C C . VAL A 1 170 ? 69.001 1.083 -73.534 1.00 48.28 170 VAL A C 1
ATOM 1411 O O . VAL A 1 170 ? 69.964 1.826 -73.371 1.00 48.28 170 VAL A O 1
ATOM 1414 N N . GLU A 1 171 ? 68.185 0.762 -72.522 1.00 52.16 171 GLU A N 1
ATOM 1415 C CA . GLU A 1 171 ? 68.564 0.844 -71.097 1.00 52.16 171 GLU A CA 1
ATOM 1416 C C . GLU A 1 171 ? 68.809 -0.580 -70.556 1.00 52.16 171 GLU A C 1
ATOM 1418 O O . GLU A 1 171 ? 68.127 -1.530 -70.945 1.00 52.16 171 GLU A O 1
ATOM 1423 N N . THR A 1 172 ? 69.815 -0.769 -69.696 1.00 61.78 172 THR A N 1
ATOM 1424 C CA . THR A 1 172 ? 70.212 -2.093 -69.187 1.00 61.78 172 THR A CA 1
ATOM 1425 C C . THR A 1 172 ? 69.390 -2.516 -67.959 1.00 61.78 172 THR A C 1
ATOM 1427 O O . THR A 1 172 ? 69.204 -1.754 -67.008 1.00 61.78 172 THR A O 1
ATOM 1430 N N . THR A 1 173 ? 68.931 -3.774 -67.958 1.00 59.28 173 THR A N 1
ATOM 1431 C CA . THR A 1 173 ? 67.955 -4.369 -67.016 1.00 59.28 173 THR A CA 1
ATOM 1432 C C . THR A 1 173 ? 68.294 -4.199 -65.529 1.00 59.28 173 THR A C 1
ATOM 1434 O O . THR A 1 173 ? 67.404 -3.970 -64.713 1.00 59.28 173 THR A O 1
ATOM 1437 N N . ALA A 1 174 ? 69.579 -4.217 -65.169 1.00 59.88 174 ALA A N 1
ATOM 1438 C CA . ALA A 1 174 ? 70.032 -4.122 -63.780 1.00 59.88 174 ALA A CA 1
ATOM 1439 C C . ALA A 1 174 ? 69.766 -2.752 -63.118 1.00 59.88 174 ALA A C 1
ATOM 1441 O O . ALA A 1 174 ? 69.630 -2.669 -61.894 1.00 59.88 174 ALA A O 1
ATOM 1442 N N . LEU A 1 175 ? 69.704 -1.660 -63.893 1.00 65.19 175 LEU A N 1
ATOM 1443 C CA . LEU A 1 175 ? 69.354 -0.336 -63.362 1.00 65.19 175 LEU A CA 1
ATOM 1444 C C . LEU A 1 175 ? 67.840 -0.238 -63.114 1.00 65.19 175 LEU A C 1
ATOM 1446 O O . LEU A 1 175 ? 67.413 0.298 -62.088 1.00 65.19 175 LEU A O 1
ATOM 1450 N N . CYS A 1 176 ? 67.039 -0.801 -64.024 1.00 66.44 176 CYS A N 1
ATOM 1451 C CA . CYS A 1 176 ? 65.585 -0.866 -63.902 1.00 66.44 176 CYS A CA 1
ATOM 1452 C C . CYS A 1 176 ? 65.161 -1.693 -62.680 1.00 66.44 176 CYS A C 1
ATOM 1454 O O . CYS A 1 176 ? 64.305 -1.247 -61.921 1.00 66.44 176 CYS A O 1
ATOM 1456 N N . GLU A 1 177 ? 65.806 -2.835 -62.426 1.00 69.19 177 GLU A N 1
ATOM 1457 C CA . GLU A 1 177 ? 65.533 -3.683 -61.255 1.00 69.19 177 GLU A CA 1
ATOM 1458 C C . GLU A 1 177 ? 65.812 -2.965 -59.927 1.00 69.19 177 GLU A C 1
ATOM 1460 O O . GLU A 1 177 ? 64.977 -2.984 -59.021 1.00 69.19 177 GLU A O 1
ATOM 1465 N N . LYS A 1 178 ? 66.948 -2.259 -59.815 1.00 76.50 178 LYS A N 1
ATOM 1466 C CA . LYS A 1 178 ? 67.269 -1.471 -58.611 1.00 76.50 178 LYS A CA 1
ATOM 1467 C C . LYS A 1 178 ? 66.267 -0.344 -58.384 1.00 76.50 178 LYS A C 1
ATOM 1469 O O . LYS A 1 178 ? 65.838 -0.124 -57.255 1.00 76.50 178 LYS A O 1
ATOM 1474 N N . ARG A 1 179 ? 65.874 0.360 -59.448 1.00 78.00 179 ARG A N 1
ATOM 1475 C CA . ARG A 1 179 ? 64.883 1.440 -59.371 1.00 78.00 179 ARG A CA 1
ATOM 1476 C C . ARG A 1 179 ? 63.495 0.912 -59.000 1.00 78.00 179 ARG A C 1
ATOM 1478 O O . ARG A 1 179 ? 62.813 1.542 -58.200 1.00 78.00 179 ARG A O 1
ATOM 1485 N N . MET A 1 180 ? 63.109 -0.254 -59.515 1.00 78.25 180 MET A N 1
ATOM 1486 C CA . MET A 1 180 ? 61.859 -0.929 -59.159 1.00 78.25 180 MET A CA 1
ATOM 1487 C C . MET A 1 180 ? 61.842 -1.347 -57.683 1.00 78.25 180 MET A C 1
ATOM 1489 O O . MET A 1 180 ? 60.847 -1.120 -57.004 1.00 78.25 180 MET A O 1
ATOM 1493 N N . HIS A 1 181 ? 62.954 -1.868 -57.157 1.00 83.75 181 HIS A N 1
ATOM 1494 C CA . HIS A 1 181 ? 63.058 -2.230 -55.742 1.00 83.75 181 HIS A CA 1
ATOM 1495 C C . HIS A 1 181 ? 62.959 -1.011 -54.809 1.00 83.75 181 HIS A C 1
ATOM 1497 O O . HIS A 1 181 ? 62.290 -1.082 -53.782 1.00 83.75 181 HIS A O 1
ATOM 1503 N N . VAL A 1 182 ? 63.608 0.110 -55.147 1.00 85.12 182 VAL A N 1
ATOM 1504 C CA . VAL A 1 182 ? 63.528 1.343 -54.337 1.00 85.12 182 VAL A CA 1
ATOM 1505 C C . VAL A 1 182 ? 62.108 1.909 -54.341 1.00 85.12 182 VAL A C 1
ATOM 1507 O O . VAL A 1 182 ? 61.569 2.200 -53.279 1.00 85.12 182 VAL A O 1
ATOM 1510 N N . LEU A 1 183 ? 61.461 1.984 -55.509 1.00 86.19 183 LEU A N 1
ATOM 1511 C CA . LEU A 1 183 ? 60.081 2.468 -55.605 1.00 86.19 183 LEU A CA 1
ATOM 1512 C C . LEU A 1 183 ? 59.090 1.564 -54.857 1.00 86.19 183 LEU A C 1
ATOM 1514 O O . LEU A 1 183 ? 58.170 2.072 -54.219 1.00 86.19 183 LEU A O 1
ATOM 1518 N N . GLN A 1 184 ? 59.289 0.242 -54.893 1.00 88.56 184 GLN A N 1
ATOM 1519 C CA . GLN A 1 184 ? 58.474 -0.695 -54.119 1.00 88.56 184 GLN A CA 1
ATOM 1520 C C . GLN A 1 184 ? 58.653 -0.472 -52.613 1.00 88.56 184 GLN A C 1
ATOM 1522 O O . GLN A 1 184 ? 57.673 -0.408 -51.876 1.00 88.56 184 GLN A O 1
ATOM 1527 N N . GLN A 1 185 ? 59.897 -0.300 -52.161 1.00 91.69 185 GLN A N 1
ATOM 1528 C CA . GLN A 1 185 ? 60.200 -0.045 -50.757 1.00 91.69 185 GLN A CA 1
ATOM 1529 C C . GLN A 1 185 ? 59.594 1.279 -50.266 1.00 91.69 185 GLN A C 1
ATOM 1531 O O . GLN A 1 185 ? 59.059 1.329 -49.159 1.00 91.69 185 GLN A O 1
ATOM 1536 N N . ASP A 1 186 ? 59.631 2.336 -51.079 1.00 91.06 186 ASP A N 1
ATOM 1537 C CA . ASP A 1 186 ? 59.027 3.627 -50.739 1.00 91.06 186 ASP A CA 1
ATOM 1538 C C . ASP A 1 186 ? 57.496 3.533 -50.641 1.00 91.06 186 ASP A C 1
ATOM 1540 O O . ASP A 1 186 ? 56.910 4.053 -49.690 1.00 91.06 186 ASP A O 1
ATOM 1544 N N . LEU A 1 187 ? 56.841 2.814 -51.561 1.00 90.75 187 LEU A N 1
ATOM 1545 C CA . LEU A 1 187 ? 55.395 2.562 -51.505 1.00 90.75 187 LEU A CA 1
ATOM 1546 C C . LEU A 1 187 ? 54.994 1.745 -50.269 1.00 90.75 187 LEU A C 1
ATOM 1548 O O . LEU A 1 187 ? 54.013 2.081 -49.596 1.00 90.75 187 LEU A O 1
ATOM 1552 N N . ASP A 1 188 ? 55.768 0.713 -49.933 1.00 92.25 188 ASP A N 1
ATOM 1553 C CA . ASP A 1 188 ? 55.540 -0.103 -48.739 1.00 92.25 188 ASP A CA 1
ATOM 1554 C C . ASP A 1 188 ? 55.711 0.731 -47.459 1.00 92.25 188 ASP A C 1
ATOM 1556 O O . ASP A 1 188 ? 54.922 0.604 -46.519 1.00 92.25 188 ASP A O 1
ATOM 1560 N N . ASN A 1 189 ? 56.711 1.618 -47.418 1.00 93.00 189 ASN A N 1
ATOM 1561 C CA . ASN A 1 189 ? 56.951 2.517 -46.289 1.00 93.00 189 ASN A CA 1
ATOM 1562 C C . ASN A 1 189 ? 55.820 3.543 -46.120 1.00 93.00 189 ASN A C 1
ATOM 1564 O O . ASN A 1 189 ? 55.352 3.751 -45.000 1.00 93.00 189 ASN A O 1
ATOM 1568 N N . VAL A 1 190 ? 55.340 4.146 -47.214 1.00 94.44 190 VAL A N 1
ATOM 1569 C CA . VAL A 1 190 ? 54.202 5.083 -47.185 1.00 94.44 190 VAL A CA 1
ATOM 1570 C C . VAL A 1 190 ? 52.937 4.378 -46.704 1.00 94.44 190 VAL A C 1
ATOM 1572 O O . VAL A 1 190 ? 52.250 4.891 -45.822 1.00 94.44 190 VAL A O 1
ATOM 1575 N N . THR A 1 191 ? 52.659 3.178 -47.218 1.00 92.19 191 THR A N 1
ATOM 1576 C CA . THR A 1 191 ? 51.485 2.392 -46.813 1.00 92.19 191 THR A CA 1
ATOM 1577 C C . THR A 1 191 ? 51.551 2.030 -45.327 1.00 92.19 191 THR A C 1
ATOM 1579 O O . THR A 1 191 ? 50.573 2.211 -44.605 1.00 92.19 191 THR A O 1
ATOM 1582 N N . LYS A 1 192 ? 52.718 1.595 -44.830 1.00 95.56 192 LYS A N 1
ATOM 1583 C CA . LYS A 1 192 ? 52.930 1.314 -43.399 1.00 95.56 192 LYS A CA 1
ATOM 1584 C C . LYS A 1 192 ? 52.742 2.549 -42.522 1.00 95.56 192 LYS A C 1
ATOM 1586 O O . LYS A 1 192 ? 52.106 2.441 -41.479 1.00 95.56 192 LYS A O 1
ATOM 1591 N N . SER A 1 193 ? 53.258 3.707 -42.940 1.00 95.25 193 SER A N 1
ATOM 1592 C CA . SER A 1 193 ? 53.074 4.965 -42.204 1.00 95.25 193 SER A CA 1
ATOM 1593 C C . SER A 1 193 ? 51.595 5.336 -42.113 1.00 95.25 193 SER A C 1
ATOM 1595 O O . SER A 1 193 ? 51.101 5.598 -41.025 1.00 95.25 193 SER A O 1
ATOM 1597 N N . GLN A 1 194 ? 50.866 5.280 -43.231 1.00 95.44 194 GLN A N 1
ATOM 1598 C CA . GLN A 1 194 ? 49.437 5.608 -43.265 1.00 95.44 194 GLN A CA 1
ATOM 1599 C C . GLN A 1 194 ? 48.591 4.665 -42.400 1.00 95.44 194 GLN A C 1
ATOM 1601 O O . GLN A 1 194 ? 47.643 5.115 -41.754 1.00 95.44 194 GLN A O 1
ATOM 1606 N N . ILE A 1 195 ? 48.926 3.370 -42.373 1.00 94.00 195 ILE A N 1
ATOM 1607 C CA . ILE A 1 195 ? 48.279 2.395 -41.486 1.00 94.00 195 ILE A CA 1
ATOM 1608 C C . ILE A 1 195 ? 48.561 2.757 -40.025 1.00 94.00 195 ILE A C 1
ATOM 1610 O O . ILE A 1 195 ? 47.614 2.922 -39.261 1.00 94.00 195 ILE A O 1
ATOM 1614 N N . SER A 1 196 ? 49.829 2.975 -39.664 1.00 95.75 196 SER A N 1
ATOM 1615 C CA . SER A 1 196 ? 50.227 3.316 -38.293 1.00 95.75 196 SER A CA 1
ATOM 1616 C C . SER A 1 196 ? 49.589 4.619 -37.796 1.00 95.75 196 SER A C 1
ATOM 1618 O O . SER A 1 196 ? 49.176 4.692 -36.640 1.00 95.75 196 SER A O 1
ATOM 1620 N N . ASP A 1 197 ? 49.485 5.643 -38.646 1.00 95.75 197 ASP A N 1
ATOM 1621 C CA . ASP A 1 197 ? 48.849 6.918 -38.292 1.00 95.75 197 ASP A CA 1
ATOM 1622 C C . ASP A 1 197 ? 47.353 6.727 -38.015 1.00 95.75 197 ASP A C 1
ATOM 1624 O O . ASP A 1 197 ? 46.794 7.288 -37.068 1.00 95.75 197 ASP A O 1
ATOM 1628 N N . ARG A 1 198 ? 46.690 5.897 -38.827 1.00 95.12 198 ARG A N 1
ATOM 1629 C CA . ARG A 1 198 ? 45.263 5.607 -38.681 1.00 95.12 198 ARG A CA 1
ATOM 1630 C C . ARG A 1 198 ? 44.990 4.731 -37.460 1.00 95.12 198 ARG A C 1
ATOM 1632 O O . ARG A 1 198 ? 44.026 5.000 -36.749 1.00 95.12 198 ARG A O 1
ATOM 1639 N N . GLU A 1 199 ? 45.835 3.739 -37.195 1.00 95.81 199 GLU A N 1
ATOM 1640 C CA . GLU A 1 199 ? 45.799 2.928 -35.972 1.00 95.81 199 GLU A CA 1
ATOM 1641 C C . GLU A 1 199 ? 45.971 3.811 -34.734 1.00 95.81 199 GLU A C 1
ATOM 1643 O O . GLU A 1 199 ? 45.109 3.803 -33.860 1.00 95.81 199 GLU A O 1
ATOM 1648 N N . SER A 1 200 ? 46.986 4.682 -34.718 1.00 95.56 200 SER A N 1
ATOM 1649 C CA . SER A 1 200 ? 47.214 5.616 -33.610 1.00 95.56 200 SER A CA 1
ATOM 1650 C C . SER A 1 200 ? 46.018 6.546 -33.366 1.00 95.56 200 SER A C 1
ATOM 1652 O O . SER A 1 200 ? 45.637 6.786 -32.215 1.00 95.56 200 SER A O 1
ATOM 1654 N N . HIS A 1 201 ? 45.381 7.035 -34.434 1.00 96.94 201 HIS A N 1
ATOM 1655 C CA . HIS A 1 201 ? 44.163 7.836 -34.327 1.00 96.94 201 HIS A CA 1
ATOM 1656 C C . HIS A 1 201 ? 43.003 7.047 -33.698 1.00 96.94 201 HIS A C 1
ATOM 1658 O O . HIS A 1 201 ? 42.342 7.552 -32.787 1.00 96.94 201 HIS A O 1
ATOM 1664 N N . TRP A 1 202 ? 42.744 5.818 -34.158 1.00 97.19 202 TRP A N 1
ATOM 1665 C CA . TRP A 1 202 ? 41.664 4.990 -33.612 1.00 97.19 202 TRP A CA 1
ATOM 1666 C C . TRP A 1 202 ? 41.930 4.560 -32.171 1.00 97.19 202 TRP A C 1
ATOM 1668 O O . TRP A 1 202 ? 41.016 4.637 -31.352 1.00 97.19 202 TRP A O 1
ATOM 1678 N N . ASP A 1 203 ? 43.169 4.216 -31.828 1.00 97.25 203 ASP A N 1
ATOM 1679 C CA . ASP A 1 203 ? 43.567 3.896 -30.456 1.00 97.25 203 ASP A CA 1
ATOM 1680 C C . ASP A 1 203 ? 43.348 5.089 -29.522 1.00 97.25 203 ASP A C 1
ATOM 1682 O O . ASP A 1 203 ? 42.785 4.948 -28.432 1.00 97.25 203 ASP A O 1
ATOM 1686 N N . SER A 1 204 ? 43.719 6.294 -29.969 1.00 97.25 204 SER A N 1
ATOM 1687 C CA . SER A 1 204 ? 43.466 7.530 -29.225 1.00 97.25 204 SER A CA 1
ATOM 1688 C C . SER A 1 204 ? 41.967 7.782 -29.034 1.00 97.25 204 SER A C 1
ATOM 1690 O O . SER A 1 204 ? 41.525 8.098 -27.924 1.00 97.25 204 SER A O 1
ATOM 1692 N N . HIS A 1 205 ? 41.166 7.588 -30.086 1.00 97.19 205 HIS A N 1
ATOM 1693 C CA . HIS A 1 205 ? 39.717 7.766 -30.030 1.00 97.19 205 HIS A CA 1
ATOM 1694 C C . HIS A 1 205 ? 39.043 6.765 -29.078 1.00 97.19 205 HIS A C 1
ATOM 1696 O O . HIS A 1 205 ? 38.228 7.159 -28.241 1.00 97.19 205 HIS A O 1
ATOM 1702 N N . ILE A 1 206 ? 39.424 5.486 -29.142 1.00 97.19 206 ILE A N 1
ATOM 1703 C CA . ILE A 1 206 ? 38.922 4.431 -28.251 1.00 97.19 206 ILE A CA 1
ATOM 1704 C C . ILE A 1 206 ? 39.305 4.729 -26.798 1.00 97.19 206 ILE A C 1
ATOM 1706 O O . ILE A 1 206 ? 38.469 4.591 -25.900 1.00 97.19 206 ILE A O 1
ATOM 1710 N N . ALA A 1 207 ? 40.538 5.178 -26.547 1.00 97.00 207 ALA A N 1
ATOM 1711 C CA . ALA A 1 207 ? 40.986 5.547 -25.207 1.00 97.00 207 ALA A CA 1
ATOM 1712 C C . ALA A 1 207 ? 40.185 6.731 -24.636 1.00 97.00 207 ALA A C 1
ATOM 1714 O O . ALA A 1 207 ? 39.786 6.699 -23.468 1.00 97.00 207 ALA A O 1
ATOM 1715 N N . ALA A 1 208 ? 39.902 7.749 -25.455 1.00 97.25 208 ALA A N 1
ATOM 1716 C CA . ALA A 1 208 ? 39.072 8.886 -25.062 1.00 97.25 208 ALA A CA 1
ATOM 1717 C C . ALA A 1 208 ? 37.635 8.454 -24.730 1.00 97.25 208 ALA A C 1
ATOM 1719 O O . ALA A 1 208 ? 37.142 8.760 -23.644 1.00 97.25 208 ALA A O 1
ATOM 1720 N N . LEU A 1 209 ? 37.003 7.660 -25.602 1.00 97.50 209 LEU A N 1
ATOM 1721 C CA . LEU A 1 209 ? 35.647 7.154 -25.380 1.00 97.50 209 LEU A CA 1
ATOM 1722 C C . LEU A 1 209 ? 35.564 6.286 -24.115 1.00 97.50 209 LEU A C 1
ATOM 1724 O O . LEU A 1 209 ? 34.642 6.424 -23.313 1.00 97.50 209 LEU A O 1
ATOM 1728 N N . THR A 1 210 ? 36.566 5.434 -23.889 1.00 97.12 210 THR A N 1
ATOM 1729 C CA . THR A 1 210 ? 36.660 4.594 -22.684 1.00 97.12 210 THR A CA 1
ATOM 1730 C C . THR A 1 210 ? 36.756 5.443 -21.417 1.00 97.12 210 THR A C 1
ATOM 1732 O O . THR A 1 210 ? 36.099 5.153 -20.414 1.00 97.12 210 THR A O 1
ATOM 1735 N N . LYS A 1 211 ? 37.548 6.520 -21.455 1.00 97.56 211 LYS A N 1
ATOM 1736 C CA . LYS A 1 211 ? 37.687 7.454 -20.336 1.00 97.56 211 LYS A CA 1
ATOM 1737 C C . LYS A 1 211 ? 36.377 8.186 -20.043 1.00 97.56 211 LYS A C 1
ATOM 1739 O O . LYS A 1 211 ? 35.999 8.297 -18.876 1.00 97.56 211 LYS A O 1
ATOM 1744 N N . ASP A 1 212 ? 35.681 8.651 -21.074 1.00 96.25 212 ASP A N 1
ATOM 1745 C CA . ASP A 1 212 ? 34.405 9.349 -20.919 1.00 96.25 212 ASP A CA 1
ATOM 1746 C C . ASP A 1 212 ? 33.314 8.415 -20.381 1.00 96.25 212 ASP A C 1
ATOM 1748 O O . ASP A 1 212 ? 32.608 8.779 -19.438 1.00 96.25 212 ASP A O 1
ATOM 1752 N N . HIS A 1 213 ? 33.236 7.177 -20.883 1.00 96.88 213 HIS A N 1
ATOM 1753 C CA . HIS A 1 213 ? 32.337 6.154 -20.342 1.00 96.88 213 HIS A CA 1
ATOM 1754 C C . HIS A 1 213 ? 32.624 5.853 -18.867 1.00 96.88 213 HIS A C 1
ATOM 1756 O O . HIS A 1 213 ? 31.697 5.829 -18.059 1.00 96.88 213 HIS A O 1
ATOM 1762 N N . SER A 1 214 ? 33.896 5.680 -18.496 1.00 96.75 214 SER A N 1
ATOM 1763 C CA . SER A 1 214 ? 34.302 5.461 -17.101 1.00 96.75 214 SER A CA 1
ATOM 1764 C C . SER A 1 214 ? 33.878 6.623 -16.194 1.00 96.75 214 SER A C 1
ATOM 1766 O O . SER A 1 214 ? 33.320 6.414 -15.117 1.00 96.75 214 SER A O 1
ATOM 1768 N N . LYS A 1 215 ? 34.040 7.865 -16.665 1.00 97.31 215 LYS A N 1
ATOM 1769 C CA . LYS A 1 215 ? 33.614 9.064 -15.934 1.00 97.31 215 LYS A CA 1
ATOM 1770 C C . LYS A 1 215 ? 32.095 9.126 -15.746 1.00 97.31 215 LYS A C 1
ATOM 1772 O O . LYS A 1 215 ? 31.632 9.416 -14.646 1.00 97.31 215 LYS A O 1
ATOM 1777 N N . ILE A 1 216 ? 31.314 8.858 -16.794 1.00 95.81 216 ILE A N 1
ATOM 1778 C CA . ILE A 1 216 ? 29.843 8.837 -16.709 1.00 95.81 216 ILE A CA 1
ATOM 1779 C C . ILE A 1 216 ? 29.380 7.747 -15.738 1.00 95.81 216 ILE A C 1
ATOM 1781 O O . ILE A 1 216 ? 28.485 7.992 -14.925 1.00 95.81 216 ILE A O 1
ATOM 1785 N N . TYR A 1 217 ? 30.006 6.570 -15.789 1.00 95.44 217 TYR A N 1
ATOM 1786 C CA . TYR A 1 217 ? 29.697 5.469 -14.884 1.00 95.44 217 TYR A CA 1
ATOM 1787 C C . TYR A 1 217 ? 29.971 5.851 -13.422 1.00 95.44 217 TYR A C 1
ATOM 1789 O O . TYR A 1 217 ? 29.063 5.748 -12.601 1.00 95.44 217 TYR A O 1
ATOM 1797 N N . SER A 1 218 ? 31.157 6.396 -13.122 1.00 96.44 218 SER A N 1
ATOM 1798 C CA . SER A 1 218 ? 31.519 6.875 -11.776 1.00 96.44 218 SER A CA 1
ATOM 1799 C C . SER A 1 218 ? 30.519 7.909 -11.251 1.00 96.44 218 SER A C 1
ATOM 1801 O O . SER A 1 218 ? 30.012 7.781 -10.140 1.00 96.44 218 SER A O 1
ATOM 1803 N N . ASN A 1 219 ? 30.160 8.900 -12.072 1.00 96.69 219 ASN A N 1
ATOM 1804 C CA . ASN A 1 219 ? 29.184 9.922 -11.687 1.00 96.69 219 ASN A CA 1
ATOM 1805 C C . ASN A 1 219 ? 27.792 9.324 -11.416 1.00 96.69 219 ASN A C 1
ATOM 1807 O O . ASN A 1 219 ? 27.074 9.775 -10.524 1.00 96.69 219 ASN A O 1
ATOM 1811 N N . THR A 1 220 ? 27.389 8.321 -12.199 1.00 94.69 220 THR A N 1
ATOM 1812 C CA . THR A 1 220 ? 26.100 7.636 -12.020 1.00 94.69 220 THR A CA 1
ATOM 1813 C C . THR A 1 220 ? 26.095 6.820 -10.732 1.00 94.69 220 THR A C 1
ATOM 1815 O O . THR A 1 220 ? 25.110 6.839 -9.995 1.00 94.69 220 THR A O 1
ATOM 1818 N N . GLU A 1 221 ? 27.200 6.140 -10.429 1.00 95.88 221 GLU A N 1
ATOM 1819 C CA . GLU A 1 221 ? 27.377 5.380 -9.193 1.00 95.88 221 GLU A CA 1
ATOM 1820 C C . GLU A 1 221 ? 27.302 6.295 -7.960 1.00 95.88 221 GLU A C 1
ATOM 1822 O O . GLU A 1 221 ? 26.553 6.009 -7.022 1.00 95.88 221 GLU A O 1
ATOM 1827 N N . GLU A 1 222 ? 27.972 7.450 -8.004 1.00 95.00 222 GLU A N 1
ATOM 1828 C CA . GLU A 1 222 ? 27.887 8.482 -6.965 1.00 95.00 222 GLU A CA 1
ATOM 1829 C C . GLU A 1 222 ? 26.455 9.011 -6.787 1.00 95.00 222 GLU A C 1
ATOM 1831 O O . GLU A 1 222 ? 25.968 9.130 -5.658 1.00 95.00 222 GLU A O 1
ATOM 1836 N N . PHE A 1 223 ? 25.739 9.277 -7.885 1.00 95.62 223 PHE A N 1
ATOM 1837 C CA . PHE A 1 223 ? 24.348 9.733 -7.838 1.00 95.62 223 PHE A CA 1
ATOM 1838 C C . PHE A 1 223 ? 23.413 8.685 -7.216 1.00 95.62 223 PHE A C 1
ATOM 1840 O O . PHE A 1 223 ? 22.595 9.009 -6.350 1.00 95.62 223 PHE A O 1
ATOM 1847 N N . VAL A 1 224 ? 23.547 7.416 -7.610 1.00 94.81 224 VAL A N 1
ATOM 1848 C CA . VAL A 1 224 ? 22.757 6.310 -7.048 1.00 94.81 224 VAL A CA 1
ATOM 1849 C C . VAL A 1 224 ? 23.063 6.126 -5.561 1.00 94.81 224 VAL A C 1
ATOM 1851 O O . VAL A 1 224 ? 22.140 5.924 -4.765 1.00 94.81 224 VAL A O 1
ATOM 1854 N N . ALA A 1 225 ? 24.330 6.238 -5.155 1.00 94.56 225 ALA A N 1
ATOM 1855 C CA . ALA A 1 225 ? 24.717 6.198 -3.749 1.00 94.56 225 ALA A CA 1
ATOM 1856 C C . ALA A 1 225 ? 24.063 7.341 -2.955 1.00 94.56 225 ALA A C 1
ATOM 1858 O O . ALA A 1 225 ? 23.441 7.086 -1.919 1.00 94.56 225 ALA A O 1
ATOM 1859 N N . ALA A 1 226 ? 24.112 8.576 -3.466 1.00 95.06 226 ALA A N 1
ATOM 1860 C CA . ALA A 1 226 ? 23.474 9.733 -2.841 1.00 95.06 226 ALA A CA 1
ATOM 1861 C C . ALA A 1 226 ? 21.956 9.533 -2.687 1.00 95.06 226 ALA A C 1
ATOM 1863 O O . ALA A 1 226 ? 21.427 9.643 -1.577 1.00 95.06 226 ALA A O 1
ATOM 1864 N N . MET A 1 227 ? 21.268 9.116 -3.754 1.00 93.69 227 MET A N 1
ATOM 1865 C CA . MET A 1 227 ? 19.828 8.842 -3.728 1.00 93.69 227 MET A CA 1
ATOM 1866 C C . MET A 1 227 ? 19.462 7.750 -2.710 1.00 93.69 227 MET A C 1
ATOM 1868 O O . MET A 1 227 ? 18.494 7.894 -1.960 1.00 93.69 227 MET A O 1
ATOM 1872 N N . ASN A 1 228 ? 20.258 6.680 -2.619 1.00 92.94 228 ASN A N 1
ATOM 1873 C CA . ASN A 1 228 ? 20.062 5.628 -1.620 1.00 92.94 228 ASN A CA 1
ATOM 1874 C C . ASN A 1 228 ? 20.227 6.146 -0.184 1.00 92.94 228 ASN A C 1
ATOM 1876 O O . ASN A 1 228 ? 19.465 5.752 0.702 1.00 92.94 228 ASN A O 1
ATOM 1880 N N . THR A 1 229 ? 21.196 7.032 0.071 1.00 94.00 229 THR A N 1
ATOM 1881 C CA . THR A 1 229 ? 21.350 7.644 1.402 1.00 94.00 229 THR A CA 1
ATOM 1882 C C . THR A 1 229 ? 20.182 8.565 1.756 1.00 94.00 229 THR A C 1
ATOM 1884 O O . THR A 1 229 ? 19.712 8.534 2.894 1.00 94.00 229 THR A O 1
ATOM 1887 N N . ASP A 1 230 ? 19.663 9.331 0.791 1.00 93.88 230 ASP A N 1
ATOM 1888 C CA . ASP A 1 230 ? 18.488 10.189 0.969 1.00 93.88 230 ASP A CA 1
ATOM 1889 C C . ASP A 1 230 ? 17.228 9.375 1.283 1.00 93.88 230 ASP A C 1
ATOM 1891 O O . ASP A 1 230 ? 16.489 9.719 2.209 1.00 93.88 230 ASP A O 1
ATOM 1895 N N . LEU A 1 231 ? 17.000 8.279 0.552 1.00 93.06 231 LEU A N 1
ATOM 1896 C CA . LEU A 1 231 ? 15.879 7.367 0.792 1.00 93.06 231 LEU A CA 1
ATOM 1897 C C . LEU A 1 231 ? 15.951 6.756 2.193 1.00 93.06 231 LEU A C 1
ATOM 1899 O O . LEU A 1 231 ? 14.991 6.861 2.953 1.00 93.06 231 LEU A O 1
ATOM 1903 N N . LYS A 1 232 ? 17.112 6.208 2.579 1.00 92.56 232 LYS A N 1
ATOM 1904 C CA . LYS A 1 232 ? 17.320 5.656 3.929 1.00 92.56 232 LYS A CA 1
ATOM 1905 C C . LYS A 1 232 ? 17.081 6.699 5.020 1.00 92.56 232 LYS A C 1
ATOM 1907 O O . LYS A 1 232 ? 16.479 6.385 6.043 1.00 92.56 232 LYS A O 1
ATOM 1912 N N . ARG A 1 233 ? 17.519 7.946 4.808 1.00 93.56 233 ARG A N 1
ATOM 1913 C CA . ARG A 1 233 ? 17.310 9.046 5.760 1.00 93.56 233 ARG A CA 1
ATOM 1914 C C . ARG A 1 233 ? 15.832 9.392 5.925 1.00 93.56 233 ARG A C 1
ATOM 1916 O O . ARG A 1 233 ? 15.399 9.600 7.055 1.00 93.56 233 ARG A O 1
ATOM 1923 N N . LYS A 1 234 ? 15.073 9.458 4.825 1.00 94.19 234 LYS A N 1
ATOM 1924 C CA . LYS A 1 234 ? 13.622 9.695 4.865 1.00 94.19 234 LYS A CA 1
ATOM 1925 C C . LYS A 1 234 ? 12.915 8.578 5.629 1.00 94.19 234 LYS A C 1
ATOM 1927 O O . LYS A 1 234 ? 12.274 8.871 6.629 1.00 94.19 234 LYS A O 1
ATOM 1932 N N . SER A 1 235 ? 13.158 7.317 5.266 1.00 92.81 235 SER A N 1
ATOM 1933 C CA . SER A 1 235 ? 12.559 6.168 5.958 1.00 92.81 235 SER A CA 1
ATOM 1934 C C . SER A 1 235 ? 12.896 6.126 7.451 1.00 92.81 235 SER A C 1
ATOM 1936 O O . SER A 1 235 ? 12.022 5.850 8.263 1.00 92.81 235 SER A O 1
ATOM 1938 N N . LEU A 1 236 ? 14.138 6.444 7.841 1.00 93.19 236 LEU A N 1
ATOM 1939 C CA . LEU A 1 236 ? 14.516 6.534 9.257 1.00 93.19 236 LEU A CA 1
ATOM 1940 C C . LEU A 1 236 ? 13.783 7.657 9.996 1.00 93.19 236 LEU A C 1
ATOM 1942 O O . LEU A 1 236 ? 13.430 7.491 11.162 1.00 93.19 236 LEU A O 1
ATOM 1946 N N . LYS A 1 237 ? 13.573 8.805 9.345 1.00 95.38 237 LYS A N 1
ATOM 1947 C CA . LYS A 1 237 ? 12.851 9.933 9.939 1.00 95.38 237 LYS A CA 1
ATOM 1948 C C . LYS A 1 237 ? 11.374 9.595 10.140 1.00 95.38 237 LYS A C 1
ATOM 1950 O O . LYS A 1 237 ? 10.851 9.863 11.219 1.00 95.38 237 LYS A O 1
ATOM 1955 N N . ASP A 1 238 ? 10.748 8.986 9.138 1.00 94.12 238 ASP A N 1
ATOM 1956 C CA . ASP A 1 238 ? 9.344 8.576 9.191 1.00 94.12 238 ASP A CA 1
ATOM 1957 C C . ASP A 1 238 ? 9.144 7.534 10.303 1.00 94.12 238 ASP A C 1
ATOM 1959 O O . ASP A 1 238 ? 8.347 7.756 11.216 1.00 94.12 238 ASP A O 1
ATOM 1963 N N . LEU A 1 239 ? 9.980 6.488 10.334 1.00 95.06 239 LEU A N 1
ATOM 1964 C CA . LEU A 1 239 ? 9.932 5.447 11.367 1.00 95.06 239 LEU A CA 1
ATOM 1965 C C . LEU A 1 239 ? 10.152 6.007 12.781 1.00 95.06 239 LEU A C 1
ATOM 1967 O O . LEU A 1 239 ? 9.504 5.577 13.734 1.00 95.06 239 LEU A O 1
ATOM 1971 N N . LYS A 1 240 ? 11.044 6.994 12.933 1.00 94.56 240 LYS A N 1
ATOM 1972 C CA . LYS A 1 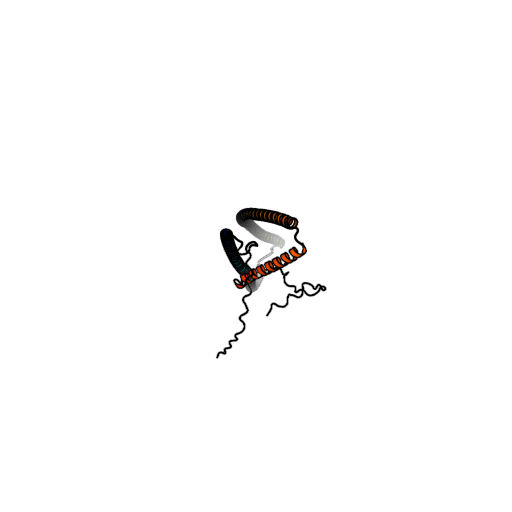240 ? 11.263 7.662 14.220 1.00 94.56 240 LYS A CA 1
ATOM 1973 C C . LYS A 1 240 ? 10.021 8.432 14.675 1.00 94.56 240 LYS A C 1
ATOM 1975 O O . LYS A 1 240 ? 9.671 8.353 15.847 1.00 94.56 240 LYS A O 1
ATOM 1980 N N . SER A 1 241 ? 9.352 9.138 13.763 1.00 94.94 241 SER A N 1
ATOM 1981 C CA . SER A 1 241 ? 8.121 9.867 14.091 1.00 94.94 241 SER A CA 1
ATOM 1982 C C . SER A 1 241 ? 6.968 8.930 14.464 1.00 94.94 241 SER A C 1
ATOM 1984 O O . SER A 1 241 ? 6.245 9.201 15.419 1.00 94.94 241 SER A O 1
ATOM 1986 N N . GLU A 1 242 ? 6.838 7.788 13.781 1.00 94.75 242 GLU A N 1
ATOM 1987 C CA . GLU A 1 242 ? 5.853 6.759 14.131 1.00 94.75 242 GLU A CA 1
ATOM 1988 C C . GLU A 1 242 ? 6.122 6.162 15.513 1.00 94.75 242 GLU A C 1
ATOM 1990 O O . GLU A 1 242 ? 5.188 5.985 16.296 1.00 94.75 242 GLU A O 1
ATOM 1995 N N . HIS A 1 243 ? 7.391 5.897 15.840 1.00 94.81 243 HIS A N 1
ATOM 1996 C CA . HIS A 1 243 ? 7.779 5.400 17.157 1.00 94.81 243 HIS A CA 1
ATOM 1997 C C . HIS A 1 243 ? 7.408 6.384 18.273 1.00 94.81 243 HIS A C 1
ATOM 1999 O O . HIS A 1 243 ? 6.819 5.979 19.269 1.00 94.81 243 HIS A O 1
ATOM 2005 N N . GLU A 1 244 ? 7.673 7.675 18.072 1.00 95.94 244 GLU A N 1
ATOM 2006 C CA . GLU A 1 244 ? 7.372 8.737 19.039 1.00 95.94 244 GLU A CA 1
ATOM 2007 C C . GLU A 1 244 ? 5.852 8.878 19.273 1.00 95.94 244 GLU A C 1
ATOM 2009 O O . GLU A 1 244 ? 5.393 9.007 20.408 1.00 95.94 244 GLU A O 1
ATOM 2014 N N . ILE A 1 245 ? 5.041 8.752 18.213 1.00 96.31 245 ILE A N 1
ATOM 2015 C CA . ILE A 1 245 ? 3.571 8.710 18.316 1.00 96.31 245 ILE A CA 1
ATOM 2016 C C . ILE A 1 245 ? 3.109 7.461 19.079 1.00 96.31 245 ILE A C 1
ATOM 2018 O O . ILE A 1 245 ? 2.181 7.531 19.891 1.00 96.31 245 ILE A O 1
ATOM 2022 N N . LEU A 1 246 ? 3.714 6.305 18.803 1.00 94.88 246 LEU A N 1
ATOM 2023 C CA . LEU A 1 246 ? 3.339 5.046 19.440 1.00 94.88 246 LEU A CA 1
ATOM 2024 C C . LEU A 1 246 ? 3.697 5.042 20.931 1.00 94.88 246 LEU A C 1
ATOM 2026 O O . LEU A 1 246 ? 2.907 4.567 21.743 1.00 94.88 246 LEU A O 1
ATOM 2030 N N . GLU A 1 247 ? 4.833 5.632 21.293 1.00 95.44 247 GLU A N 1
ATOM 2031 C CA . GLU A 1 247 ? 5.278 5.799 22.676 1.00 95.44 247 GLU A CA 1
ATOM 2032 C C . GLU A 1 247 ? 4.321 6.708 23.465 1.00 95.44 247 GLU A C 1
ATOM 2034 O O . GLU A 1 247 ? 3.881 6.345 24.556 1.00 95.44 247 GLU A O 1
ATOM 2039 N N . GLN A 1 248 ? 3.871 7.820 22.870 1.00 95.38 248 GLN A N 1
ATOM 2040 C CA . GLN A 1 248 ? 2.839 8.676 23.471 1.00 95.38 248 GLN A CA 1
ATOM 2041 C C . GLN A 1 248 ? 1.513 7.933 23.693 1.00 95.38 248 GLN A C 1
ATOM 2043 O O . GLN A 1 248 ? 0.901 8.051 24.758 1.00 95.38 248 GLN A O 1
ATOM 2048 N N . LYS A 1 249 ? 1.064 7.144 22.706 1.00 95.75 249 LYS A N 1
ATOM 2049 C CA . LYS A 1 249 ? -0.144 6.310 22.839 1.00 95.75 249 LYS A CA 1
ATOM 2050 C C . LYS A 1 249 ? 0.014 5.265 23.940 1.00 95.75 249 LYS A C 1
ATOM 2052 O O . LYS A 1 249 ? -0.920 5.064 24.712 1.00 95.75 249 LYS A O 1
ATOM 2057 N N . PHE A 1 250 ? 1.181 4.630 24.027 1.00 93.50 250 PHE A N 1
ATOM 2058 C CA . PHE A 1 250 ? 1.478 3.643 25.056 1.00 93.50 250 PHE A CA 1
ATOM 2059 C C . PHE A 1 250 ? 1.436 4.261 26.456 1.00 93.50 250 PHE A C 1
ATOM 2061 O O . PHE A 1 250 ? 0.736 3.735 27.317 1.00 93.50 250 PHE A O 1
ATOM 2068 N N . SER A 1 251 ? 2.078 5.417 26.671 1.00 96.12 251 SER A N 1
ATOM 2069 C CA . SER A 1 251 ? 1.985 6.134 27.951 1.00 96.12 251 SER A CA 1
ATOM 2070 C C . SER A 1 251 ? 0.544 6.477 28.324 1.00 96.12 251 SER A C 1
ATOM 2072 O O . SER A 1 251 ? 0.165 6.324 29.483 1.00 96.12 251 SER A O 1
ATOM 2074 N N . LYS A 1 252 ? -0.283 6.897 27.358 1.00 95.19 252 LYS A N 1
ATOM 2075 C CA . LYS A 1 252 ? -1.695 7.198 27.621 1.00 95.19 252 LYS A CA 1
ATOM 2076 C C . LYS A 1 252 ? -2.485 5.950 28.031 1.00 95.19 252 LYS A C 1
ATOM 2078 O O . LYS A 1 252 ? -3.195 5.990 29.028 1.00 95.19 252 LYS A O 1
ATOM 2083 N N . LEU A 1 253 ? -2.321 4.838 27.313 1.00 93.81 253 LEU A N 1
ATOM 2084 C CA . LEU A 1 253 ? -2.961 3.563 27.661 1.00 93.81 253 LEU A CA 1
ATOM 2085 C C . LEU A 1 253 ? -2.510 3.045 29.030 1.00 93.81 253 LEU A C 1
ATOM 2087 O O . LEU A 1 253 ? -3.295 2.447 29.760 1.00 93.81 253 LEU A O 1
ATOM 2091 N N . GLN A 1 254 ? -1.248 3.273 29.388 1.00 92.12 254 GLN A N 1
ATOM 2092 C CA . GLN A 1 254 ? -0.711 2.874 30.682 1.00 92.12 254 GLN A CA 1
ATOM 2093 C C . GLN A 1 254 ? -1.359 3.665 31.827 1.00 92.12 254 GLN A C 1
ATOM 2095 O O . GLN A 1 254 ? -1.726 3.060 32.832 1.00 92.12 254 GLN A O 1
ATOM 2100 N N . LEU A 1 255 ? -1.584 4.971 31.632 1.00 95.88 255 LEU A N 1
ATOM 2101 C CA . LEU A 1 255 ? -2.349 5.810 32.560 1.00 95.88 255 LEU A CA 1
ATOM 2102 C C . LEU A 1 255 ? -3.810 5.355 32.670 1.00 95.88 255 LEU A C 1
ATOM 2104 O O . LEU A 1 255 ? -4.292 5.150 33.778 1.00 95.88 255 LEU A O 1
ATOM 2108 N N . GLU A 1 256 ? -4.490 5.125 31.543 1.00 95.12 256 GLU A N 1
ATOM 2109 C CA . GLU A 1 256 ? -5.879 4.634 31.528 1.00 95.12 256 GLU A CA 1
ATOM 2110 C C . GLU A 1 256 ? -6.004 3.281 32.256 1.00 95.12 256 GLU A C 1
ATOM 2112 O O . GLU A 1 256 ? -6.944 3.061 33.020 1.00 95.12 256 GLU A O 1
ATOM 2117 N N . ARG A 1 257 ? -5.021 2.385 32.083 1.00 94.50 257 ARG A N 1
ATOM 2118 C CA . ARG A 1 257 ? -4.933 1.114 32.817 1.00 94.50 257 ARG A CA 1
ATOM 2119 C C . ARG A 1 257 ? -4.762 1.342 34.314 1.00 94.50 257 ARG A C 1
ATOM 2121 O O . ARG A 1 257 ? -5.438 0.679 35.095 1.00 94.50 257 ARG A O 1
ATOM 2128 N N . ASP A 1 258 ? -3.858 2.231 34.719 1.00 94.44 258 ASP A N 1
ATOM 2129 C CA . ASP A 1 258 ? -3.602 2.528 36.133 1.00 94.44 258 ASP A CA 1
ATOM 2130 C C . ASP A 1 258 ? -4.852 3.103 36.818 1.00 94.44 258 ASP A C 1
ATOM 2132 O O . ASP A 1 258 ? -5.204 2.675 37.919 1.00 94.44 258 ASP A O 1
ATOM 2136 N N . GLU A 1 259 ? -5.563 4.007 36.141 1.00 95.56 259 GLU A N 1
ATOM 2137 C CA . GLU A 1 259 ? -6.835 4.576 36.601 1.00 95.56 259 GLU A CA 1
ATOM 2138 C C . GLU A 1 259 ? -7.925 3.505 36.742 1.00 95.56 259 GLU A C 1
ATOM 2140 O O . GLU A 1 259 ? -8.592 3.439 37.776 1.00 95.56 259 GLU A O 1
ATOM 2145 N N . LEU A 1 260 ? -8.065 2.621 35.748 1.00 94.69 260 LEU A N 1
ATOM 2146 C CA . LEU A 1 260 ? -9.003 1.494 35.791 1.00 94.69 260 LEU A CA 1
ATOM 2147 C C . LEU A 1 260 ? -8.684 0.512 36.917 1.00 94.69 260 LEU A C 1
ATOM 2149 O O . LEU A 1 260 ? -9.587 0.101 37.644 1.00 94.69 260 LEU A O 1
ATOM 2153 N N . CYS A 1 261 ? -7.412 0.141 37.082 1.00 92.25 261 CYS A N 1
ATOM 2154 C CA . CYS A 1 261 ? -6.984 -0.724 38.177 1.00 92.25 261 CYS A CA 1
ATOM 2155 C C . CYS A 1 261 ? -7.331 -0.099 39.526 1.00 92.25 261 CYS A C 1
ATOM 2157 O O . CYS A 1 261 ? -7.879 -0.792 40.378 1.00 92.25 261 CYS A O 1
ATOM 2159 N N . LYS A 1 262 ? -7.067 1.203 39.693 1.00 95.00 262 LYS A N 1
ATOM 2160 C CA . LYS A 1 262 ? -7.390 1.930 40.919 1.00 95.00 262 LYS A CA 1
ATOM 2161 C C . LYS A 1 262 ? -8.895 1.921 41.201 1.00 95.00 262 LYS A C 1
ATOM 2163 O O . LYS A 1 262 ? -9.293 1.536 42.299 1.00 95.00 262 LYS A O 1
ATOM 2168 N N . ALA A 1 263 ? -9.714 2.264 40.207 1.00 93.44 263 ALA A N 1
ATOM 2169 C CA . ALA A 1 263 ? -11.172 2.259 40.328 1.00 93.44 263 ALA A CA 1
ATOM 2170 C C . ALA A 1 263 ? -11.720 0.860 40.659 1.00 93.44 263 ALA A C 1
ATOM 2172 O O . ALA A 1 263 ? -12.627 0.722 41.477 1.00 93.44 263 ALA A O 1
ATOM 2173 N N . PHE A 1 264 ? -11.141 -0.190 40.067 1.00 91.62 264 PHE A N 1
ATOM 2174 C CA . PHE A 1 264 ? -11.510 -1.570 40.370 1.00 91.62 264 PHE A CA 1
ATOM 2175 C C . PHE A 1 264 ? -11.170 -1.953 41.815 1.00 91.62 264 PHE A C 1
ATOM 2177 O O . PHE A 1 264 ? -12.013 -2.536 42.491 1.00 91.62 264 PHE A O 1
ATOM 2184 N N . THR A 1 265 ? -9.978 -1.602 42.316 1.00 90.00 265 THR A N 1
ATOM 2185 C CA . THR A 1 265 ? -9.628 -1.828 43.731 1.00 90.00 265 THR A CA 1
ATOM 2186 C C . THR A 1 265 ? -10.548 -1.072 44.681 1.00 90.00 265 THR A C 1
ATOM 2188 O O . THR A 1 265 ? -11.027 -1.672 45.635 1.00 90.00 265 THR A O 1
ATOM 2191 N N . GLU A 1 266 ? -10.857 0.198 44.401 1.00 93.12 266 GLU A N 1
ATOM 2192 C CA . GLU A 1 266 ? -11.773 0.997 45.227 1.00 93.12 266 GLU A CA 1
ATOM 2193 C C . GLU A 1 266 ? -13.181 0.370 45.261 1.00 93.12 266 GLU A C 1
ATOM 2195 O O . GLU A 1 266 ? -13.768 0.217 46.331 1.00 93.12 266 GLU A O 1
ATOM 2200 N N . SER A 1 267 ? -13.703 -0.073 44.110 1.00 89.88 267 SER A N 1
ATOM 2201 C CA . SER A 1 267 ? -15.000 -0.759 44.037 1.00 89.88 267 SER A CA 1
ATOM 2202 C C . SER A 1 267 ? -14.992 -2.102 44.772 1.00 89.88 267 SER A C 1
ATOM 2204 O O . SER A 1 267 ? -15.964 -2.433 45.449 1.00 89.88 267 SER A O 1
ATOM 2206 N N . ALA A 1 268 ? -13.908 -2.874 44.655 1.00 89.50 268 ALA A N 1
ATOM 2207 C CA . ALA A 1 268 ? -13.772 -4.162 45.326 1.00 89.50 268 ALA A CA 1
ATOM 2208 C C . ALA A 1 268 ? -13.697 -4.006 46.852 1.00 89.50 268 ALA A C 1
ATOM 2210 O O . ALA A 1 268 ? -14.334 -4.773 47.570 1.00 89.50 268 ALA A O 1
ATOM 2211 N N . GLU A 1 269 ? -12.966 -3.005 47.353 1.00 90.94 269 GLU A N 1
ATOM 2212 C CA . GLU A 1 269 ? -12.906 -2.677 48.783 1.00 90.94 269 GLU A CA 1
ATOM 2213 C C . GLU A 1 269 ? -14.276 -2.248 49.324 1.00 90.94 269 GLU A C 1
ATOM 2215 O O . GLU A 1 269 ? -14.683 -2.683 50.404 1.00 90.94 269 GLU A O 1
ATOM 2220 N N . GLU A 1 270 ? -15.017 -1.431 48.571 1.00 90.12 270 GLU A N 1
ATOM 2221 C CA . GLU A 1 270 ? -16.354 -0.990 48.971 1.00 90.12 270 GLU A CA 1
ATOM 2222 C C . GLU A 1 270 ? -17.347 -2.164 49.027 1.00 90.12 270 GLU A C 1
ATOM 2224 O O . GLU A 1 270 ? -18.175 -2.246 49.938 1.00 90.12 270 GLU A O 1
ATOM 2229 N N . GLU A 1 271 ? -17.248 -3.105 48.087 1.00 88.75 271 GLU A N 1
ATOM 2230 C CA . GLU A 1 271 ? -18.062 -4.320 48.067 1.00 88.75 271 GLU A CA 1
ATOM 2231 C C . GLU A 1 271 ? -17.695 -5.271 49.212 1.00 88.75 271 GLU A C 1
ATOM 2233 O O . GLU A 1 271 ? -18.585 -5.732 49.923 1.00 88.75 271 GLU A O 1
ATOM 2238 N N . GLN A 1 272 ? -16.402 -5.453 49.499 1.00 86.44 272 GLN A N 1
ATOM 2239 C CA . GLN A 1 272 ? -15.937 -6.195 50.676 1.00 86.44 272 GLN A CA 1
ATOM 2240 C C . GLN A 1 272 ? -16.443 -5.579 51.985 1.00 86.44 272 GLN A C 1
ATOM 2242 O O . GLN A 1 272 ? -16.824 -6.297 52.914 1.00 86.44 272 GLN A O 1
ATOM 2247 N N . HIS A 1 273 ? -16.462 -4.246 52.076 1.00 90.12 273 HIS A N 1
ATOM 2248 C CA . HIS A 1 273 ? -16.986 -3.565 53.252 1.00 90.12 273 HIS A CA 1
ATOM 2249 C C . HIS A 1 273 ? -18.488 -3.823 53.422 1.00 90.12 273 HIS A C 1
ATOM 2251 O O . HIS A 1 273 ? -18.923 -4.116 54.543 1.00 90.12 273 HIS A O 1
ATOM 2257 N N . LYS A 1 274 ? -19.264 -3.744 52.333 1.00 90.88 274 LYS A N 1
ATOM 2258 C CA . LYS A 1 274 ? -20.702 -4.055 52.338 1.00 90.88 274 LYS A CA 1
ATOM 2259 C C . LYS A 1 274 ? -20.949 -5.505 52.754 1.00 90.88 274 LYS A C 1
ATOM 2261 O O . LYS A 1 274 ? -21.801 -5.738 53.609 1.00 90.88 274 LYS A O 1
ATOM 2266 N N . ASP A 1 275 ? -20.171 -6.450 52.232 1.00 87.50 275 ASP A N 1
ATOM 2267 C CA . ASP A 1 275 ? -20.289 -7.876 52.557 1.00 87.50 275 ASP A CA 1
ATOM 2268 C C . ASP A 1 275 ? -20.020 -8.134 54.049 1.00 87.50 275 ASP A C 1
ATOM 2270 O O . ASP A 1 275 ? -20.840 -8.732 54.746 1.00 87.50 275 ASP A O 1
ATOM 2274 N N . MET A 1 276 ? -18.947 -7.547 54.595 1.00 89.88 276 MET A N 1
ATOM 2275 C CA . MET A 1 276 ? -18.636 -7.611 56.028 1.00 89.88 276 MET A CA 1
ATOM 2276 C C . MET A 1 276 ? -19.743 -6.985 56.901 1.00 89.88 276 MET A C 1
ATOM 2278 O O . MET A 1 276 ? -19.993 -7.432 58.024 1.00 89.88 276 MET A O 1
ATOM 2282 N N . GLU A 1 277 ? -20.404 -5.921 56.435 1.00 89.69 277 GLU A N 1
ATOM 2283 C CA . GLU A 1 277 ? -21.519 -5.304 57.161 1.00 89.69 277 GLU A CA 1
ATOM 2284 C C . GLU A 1 277 ? -22.766 -6.201 57.162 1.00 89.69 277 GLU A C 1
ATOM 2286 O O . GLU A 1 277 ? -23.433 -6.337 58.194 1.00 89.69 277 GLU A O 1
ATOM 2291 N N . VAL A 1 278 ? -23.066 -6.842 56.030 1.00 90.00 278 VAL A N 1
ATOM 2292 C CA . VAL A 1 278 ? -24.146 -7.832 55.916 1.00 90.00 278 VAL A CA 1
ATOM 2293 C C . VAL A 1 278 ? -23.867 -9.033 56.817 1.00 90.00 278 VAL A C 1
ATOM 2295 O O . VAL A 1 278 ? -24.757 -9.452 57.555 1.00 90.00 278 VAL A O 1
ATOM 2298 N N . GLU A 1 279 ? -22.633 -9.532 56.841 1.00 90.38 279 GLU A N 1
ATOM 2299 C CA . GLU A 1 279 ? -22.227 -10.667 57.672 1.00 90.38 279 GLU A CA 1
ATOM 2300 C C . GLU A 1 279 ? -22.390 -10.363 59.173 1.00 90.38 279 GLU A C 1
ATOM 2302 O O . GLU A 1 279 ? -22.965 -11.161 59.917 1.00 90.38 279 GLU A O 1
ATOM 2307 N N . LYS A 1 280 ? -22.028 -9.147 59.614 1.00 92.81 280 LYS A N 1
ATOM 2308 C CA . LYS A 1 280 ? -22.296 -8.676 60.987 1.00 92.81 280 LYS A CA 1
ATOM 2309 C C . LYS A 1 280 ? -23.788 -8.622 61.314 1.00 92.81 280 LYS A C 1
ATOM 2311 O O . LYS A 1 280 ? -24.190 -9.024 62.408 1.00 92.81 280 LYS A O 1
ATOM 2316 N N . LYS A 1 281 ? -24.620 -8.119 60.394 1.00 92.19 281 LYS A N 1
ATOM 2317 C CA . LYS A 1 281 ? -26.083 -8.074 60.576 1.00 92.19 281 LYS A CA 1
ATOM 2318 C C . LYS A 1 281 ? -26.671 -9.482 60.668 1.00 92.19 281 LYS A C 1
ATOM 2320 O O . LYS A 1 281 ? -27.519 -9.726 61.526 1.00 92.19 281 LYS A O 1
ATOM 2325 N N . LEU A 1 282 ? -26.193 -10.407 59.836 1.00 90.25 282 LEU A N 1
ATOM 2326 C CA . LEU A 1 282 ? -26.603 -11.810 59.846 1.00 90.25 282 LEU A CA 1
ATOM 2327 C C . LEU A 1 282 ? -26.240 -12.488 61.175 1.00 90.25 282 LEU A C 1
ATOM 2329 O O . LEU A 1 282 ? -27.075 -13.173 61.767 1.00 90.25 282 LEU A O 1
ATOM 2333 N N . GLN A 1 283 ? -25.029 -12.248 61.685 1.00 92.06 283 GLN A N 1
ATOM 2334 C CA . GLN A 1 283 ? -24.592 -12.775 62.976 1.00 92.06 283 GLN A CA 1
ATOM 2335 C C . GLN A 1 283 ? -25.446 -12.226 64.127 1.00 92.06 283 GLN A C 1
ATOM 2337 O O . GLN A 1 283 ? -25.927 -12.999 64.951 1.00 92.06 283 GLN A O 1
ATOM 2342 N N . ALA A 1 284 ? -25.724 -10.919 64.147 1.00 93.00 284 ALA A N 1
ATOM 2343 C CA . ALA A 1 284 ? -26.587 -10.309 65.161 1.00 93.00 284 ALA A CA 1
ATOM 2344 C C . ALA A 1 284 ? -28.021 -10.877 65.142 1.00 93.00 284 ALA A C 1
ATOM 2346 O O . ALA A 1 284 ? -28.599 -11.147 66.200 1.00 93.00 284 ALA A O 1
ATOM 2347 N N . LEU A 1 285 ? -28.590 -11.091 63.949 1.00 90.94 285 LEU A N 1
ATOM 2348 C CA . LEU A 1 285 ? -29.889 -11.749 63.775 1.00 90.94 285 LEU A CA 1
ATOM 2349 C C . LEU A 1 285 ? -29.864 -13.193 64.284 1.00 90.94 285 LEU A C 1
ATOM 2351 O O . LEU A 1 285 ? -30.780 -13.598 64.997 1.00 90.94 285 LEU A O 1
ATOM 2355 N N . THR A 1 286 ? -28.800 -13.936 63.977 1.00 91.12 286 THR A N 1
ATOM 2356 C CA . THR A 1 286 ? -28.610 -15.323 64.427 1.00 91.12 286 THR A CA 1
ATOM 2357 C C . THR A 1 286 ? -28.539 -15.396 65.951 1.00 91.12 286 THR A C 1
ATOM 2359 O O . THR A 1 286 ? -29.291 -16.145 66.567 1.00 91.12 286 THR A O 1
ATOM 2362 N N . GLU A 1 287 ? -27.733 -14.546 66.593 1.00 93.69 287 GLU A N 1
ATOM 2363 C CA . GLU A 1 287 ? -27.668 -14.491 68.058 1.00 93.69 287 GLU A CA 1
ATOM 2364 C C . GLU A 1 287 ? -29.007 -14.085 68.694 1.00 93.69 287 GLU A C 1
ATOM 2366 O O . GLU A 1 287 ? -29.361 -14.544 69.783 1.00 93.69 287 GLU A O 1
ATOM 2371 N N . SER A 1 288 ? -29.759 -13.173 68.067 1.00 91.56 288 SER A N 1
ATOM 2372 C CA . SER A 1 288 ? -31.106 -12.822 68.535 1.00 91.56 288 SER A CA 1
ATOM 2373 C C . SER A 1 288 ? -32.042 -14.022 68.439 1.00 91.56 288 SER A C 1
ATOM 2375 O O . SER A 1 288 ? -32.791 -14.282 69.381 1.00 91.56 288 SER A O 1
ATOM 2377 N N . GLN A 1 289 ? -31.987 -14.759 67.328 1.00 88.81 289 GLN A N 1
ATOM 2378 C CA . GLN A 1 289 ? -32.786 -15.959 67.124 1.00 88.81 289 GLN A CA 1
ATOM 2379 C C . GLN A 1 289 ? -32.463 -17.003 68.198 1.00 88.81 289 GLN A C 1
ATOM 2381 O O . GLN A 1 289 ? -33.378 -17.457 68.885 1.00 88.81 289 GLN A O 1
ATOM 2386 N N . GLU A 1 290 ? -31.183 -17.300 68.428 1.00 91.00 290 GLU A N 1
ATOM 2387 C CA . GLU A 1 290 ? -30.741 -18.234 69.470 1.00 91.00 290 GLU A CA 1
ATOM 2388 C C . GLU A 1 290 ? -31.215 -17.808 70.869 1.00 91.00 290 GLU A C 1
ATOM 2390 O O . GLU A 1 290 ? -31.711 -18.634 71.639 1.00 91.00 290 GLU A O 1
ATOM 2395 N N . ARG A 1 291 ? -31.149 -16.506 71.203 1.00 91.38 291 ARG A N 1
ATOM 2396 C CA . ARG A 1 291 ? -31.705 -15.986 72.469 1.00 91.38 291 ARG A CA 1
ATOM 2397 C C . ARG A 1 291 ? -33.210 -16.223 72.566 1.00 91.38 291 ARG A C 1
ATOM 2399 O O . ARG A 1 291 ? -33.682 -16.638 73.626 1.00 91.38 291 ARG A O 1
ATOM 2406 N N . THR A 1 292 ? -33.966 -15.966 71.497 1.00 87.25 292 THR A N 1
ATOM 2407 C CA . THR A 1 292 ? -35.419 -16.196 71.496 1.00 87.25 292 THR A CA 1
ATOM 2408 C C . THR A 1 292 ? -35.774 -17.679 71.592 1.00 87.25 292 THR A C 1
ATOM 2410 O O . THR A 1 292 ? -36.681 -18.027 72.345 1.00 87.25 292 THR A O 1
ATOM 2413 N N . GLU A 1 293 ? -35.031 -18.565 70.922 1.00 83.31 293 GLU A N 1
ATOM 2414 C CA . GLU A 1 293 ? -35.193 -20.018 71.037 1.00 83.31 293 GLU A CA 1
ATOM 2415 C C . GLU A 1 293 ? -34.886 -20.512 72.451 1.00 83.31 293 GLU A C 1
ATOM 2417 O O . GLU A 1 293 ? -35.661 -21.289 73.014 1.00 83.31 293 GLU A O 1
ATOM 2422 N N . ALA A 1 294 ? -33.805 -20.025 73.067 1.00 85.44 294 ALA A N 1
ATOM 2423 C CA . ALA A 1 294 ? -33.457 -20.365 74.441 1.00 85.44 294 ALA A CA 1
ATOM 2424 C C . ALA A 1 294 ? -34.553 -19.927 75.428 1.00 85.44 294 ALA A C 1
ATOM 2426 O O . ALA A 1 294 ? -34.960 -20.717 76.285 1.00 85.44 294 ALA A O 1
ATOM 2427 N N . GLN A 1 295 ? -35.082 -18.706 75.279 1.00 84.62 295 GLN A N 1
ATOM 2428 C CA . GLN A 1 295 ? -36.212 -18.212 76.075 1.00 84.62 295 GLN A CA 1
ATOM 2429 C C . GLN A 1 295 ? -37.468 -19.075 75.884 1.00 84.62 295 GLN A C 1
ATOM 2431 O O . GLN A 1 295 ? -38.109 -19.450 76.867 1.00 84.62 295 GLN A O 1
ATOM 2436 N N . LEU A 1 296 ? -37.791 -19.450 74.641 1.00 82.06 296 LEU A N 1
ATOM 2437 C CA . LEU A 1 296 ? -38.890 -20.367 74.320 1.00 82.06 296 LEU A CA 1
ATOM 2438 C C . LEU A 1 296 ? -38.709 -21.731 74.998 1.00 82.06 296 LEU A C 1
ATOM 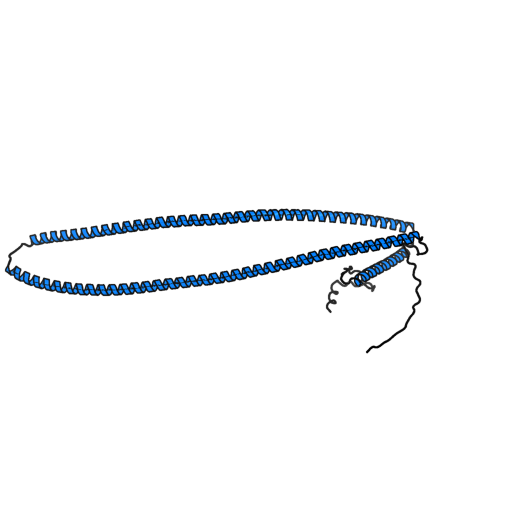2440 O O . LEU A 1 296 ? -39.638 -22.231 75.629 1.00 82.06 296 LEU A O 1
ATOM 2444 N N . SER A 1 297 ? -37.509 -22.309 74.929 1.00 80.75 297 SER A N 1
ATOM 2445 C CA . SER A 1 297 ? -37.161 -23.579 75.580 1.00 80.75 297 SER A CA 1
ATOM 2446 C C . SER A 1 297 ? -37.389 -23.536 77.100 1.00 80.75 297 SER A C 1
ATOM 2448 O O . SER A 1 297 ? -37.964 -24.468 77.676 1.00 80.75 297 SER A O 1
ATOM 2450 N N . VAL A 1 298 ? -37.013 -22.433 77.757 1.00 82.88 298 VAL A N 1
ATOM 2451 C CA . VAL A 1 298 ? -37.228 -22.234 79.202 1.00 82.88 298 VAL A CA 1
ATOM 2452 C C . VAL A 1 298 ? -38.719 -22.149 79.539 1.00 82.88 298 VAL A C 1
ATOM 2454 O O . VAL A 1 298 ? -39.182 -22.805 80.470 1.00 82.88 298 VAL A O 1
ATOM 2457 N N . VAL A 1 299 ? -39.506 -21.394 78.770 1.00 78.56 299 VAL A N 1
ATOM 2458 C CA . VAL A 1 299 ? -40.960 -21.278 78.991 1.00 78.56 299 VAL A CA 1
ATOM 2459 C C . VAL A 1 299 ? -41.669 -22.624 78.784 1.00 78.56 299 VAL A C 1
ATOM 2461 O O . VAL A 1 299 ? -42.547 -23.008 79.563 1.00 78.56 299 VAL A O 1
ATOM 2464 N N . LEU A 1 300 ? -41.270 -23.376 77.758 1.00 71.25 300 LEU A N 1
ATOM 2465 C CA . LEU A 1 300 ? -41.827 -24.697 77.468 1.00 71.25 300 LEU A CA 1
ATOM 2466 C C . LEU A 1 300 ? -41.503 -25.719 78.569 1.00 71.25 300 LEU A C 1
ATOM 2468 O O . LEU A 1 300 ? -42.357 -26.531 78.913 1.00 71.25 300 LEU A O 1
ATOM 2472 N N . SER A 1 301 ? -40.312 -25.656 79.169 1.00 74.12 301 SER A N 1
ATOM 2473 C CA . SER A 1 301 ? -39.931 -26.534 80.286 1.00 74.12 301 SER A CA 1
ATOM 2474 C C . SER A 1 301 ? -40.572 -26.127 81.621 1.00 74.12 301 SER A C 1
ATOM 2476 O O . SER A 1 301 ? -40.992 -26.999 82.379 1.00 74.12 301 SER A O 1
ATOM 2478 N N . ALA A 1 302 ? -40.735 -24.829 81.893 1.00 68.94 302 ALA A N 1
ATOM 2479 C CA . ALA A 1 302 ? -41.384 -24.333 83.111 1.00 68.94 302 ALA A CA 1
ATOM 2480 C C . ALA A 1 302 ? -42.903 -24.585 83.149 1.00 68.94 302 ALA A C 1
ATOM 2482 O O . ALA A 1 302 ? -43.482 -24.737 84.224 1.00 68.94 302 ALA A O 1
ATOM 2483 N N . SER A 1 303 ? -43.562 -24.634 81.988 1.00 66.31 303 SER A N 1
ATOM 2484 C CA . SER A 1 303 ? -45.023 -24.776 81.901 1.00 66.31 303 SER A CA 1
ATOM 2485 C C . SER A 1 303 ? -45.540 -26.214 82.050 1.00 66.31 303 SER A C 1
ATOM 2487 O O . SER A 1 303 ? -46.746 -26.392 82.195 1.00 66.31 303 SER A O 1
ATOM 2489 N N . ASN A 1 304 ? -44.665 -27.231 82.048 1.00 57.66 304 ASN A N 1
ATOM 2490 C CA . ASN A 1 304 ? -45.003 -28.649 82.272 1.00 57.66 304 ASN A CA 1
ATOM 2491 C C . ASN A 1 304 ? -46.209 -29.151 81.437 1.00 57.66 304 ASN A C 1
ATOM 2493 O O . ASN A 1 304 ? -47.009 -29.978 81.877 1.00 57.66 304 ASN A O 1
ATOM 2497 N N . THR A 1 305 ? -46.375 -28.598 80.235 1.00 60.28 305 THR A N 1
ATOM 2498 C CA . THR A 1 305 ? -47.517 -28.848 79.352 1.00 60.28 305 THR A CA 1
ATOM 2499 C C . THR A 1 305 ? -47.293 -30.109 78.510 1.00 60.28 305 THR A C 1
ATOM 2501 O O . THR A 1 305 ? -46.175 -30.396 78.084 1.00 60.28 305 THR A O 1
ATOM 2504 N N . ASP A 1 306 ? -48.356 -30.893 78.273 1.00 62.69 306 ASP A N 1
ATOM 2505 C CA . ASP A 1 306 ? -48.284 -32.142 77.497 1.00 62.69 306 ASP A CA 1
ATOM 2506 C C . ASP A 1 306 ? -47.712 -31.886 76.092 1.00 62.69 306 ASP A C 1
ATOM 2508 O O . ASP A 1 306 ? -48.292 -31.176 75.261 1.00 62.69 306 ASP A O 1
ATOM 2512 N N . ARG A 1 307 ? -46.563 -32.514 75.824 1.00 66.69 307 ARG A N 1
ATOM 2513 C CA . ARG A 1 307 ? -45.787 -32.414 74.581 1.00 66.69 307 ARG A CA 1
ATOM 2514 C C . ARG A 1 307 ? -46.621 -32.758 73.341 1.00 66.69 307 ARG A C 1
ATOM 2516 O O . ARG A 1 307 ? -46.368 -32.226 72.259 1.00 66.69 307 ARG A O 1
ATOM 2523 N N . THR A 1 308 ? -47.637 -33.606 73.497 1.00 67.50 308 THR A N 1
ATOM 2524 C CA . THR A 1 308 ? -48.539 -34.036 72.420 1.00 67.50 308 THR A CA 1
ATOM 2525 C C . THR A 1 308 ? -49.551 -32.946 72.053 1.00 67.50 308 THR A C 1
ATOM 2527 O O . THR A 1 308 ? -49.790 -32.694 70.870 1.00 67.50 308 THR A O 1
ATOM 2530 N N . ALA A 1 309 ? -50.099 -32.248 73.053 1.00 63.25 309 ALA A N 1
ATOM 2531 C CA . ALA A 1 309 ? -51.031 -31.137 72.864 1.00 63.25 309 ALA A CA 1
ATOM 2532 C C . ALA A 1 309 ? -50.334 -29.896 72.279 1.00 63.25 309 ALA A C 1
ATOM 2534 O O . ALA A 1 309 ? -50.859 -29.281 71.347 1.00 63.25 309 ALA A O 1
ATOM 2535 N N . LEU A 1 310 ? -49.121 -29.581 72.748 1.00 65.88 310 LEU A N 1
ATOM 2536 C CA . LEU A 1 310 ? -48.290 -28.512 72.182 1.00 65.88 310 LEU A CA 1
ATOM 2537 C C . LEU A 1 310 ? -47.931 -28.778 70.715 1.00 65.88 310 LEU A C 1
ATOM 2539 O O . LEU A 1 310 ? -48.122 -27.900 69.884 1.00 65.88 310 LEU A O 1
ATOM 2543 N N . SER A 1 311 ? -47.506 -29.998 70.359 1.00 68.00 311 SER A N 1
ATOM 2544 C CA . SER A 1 311 ? -47.196 -30.354 68.963 1.00 68.00 311 SER A CA 1
ATOM 2545 C C . SER A 1 311 ? -48.400 -30.184 68.022 1.00 68.00 311 SER A C 1
ATOM 2547 O O . SER A 1 311 ? -48.249 -29.733 66.885 1.00 68.00 311 SER A O 1
ATOM 2549 N N . LEU A 1 312 ? -49.609 -30.497 68.499 1.00 72.31 312 LEU A N 1
ATOM 2550 C CA . LEU A 1 312 ? -50.862 -30.313 67.759 1.00 72.31 312 LEU A CA 1
ATOM 2551 C C . LEU A 1 312 ? -51.210 -28.833 67.545 1.00 72.31 312 LEU A C 1
ATOM 2553 O O . LEU A 1 312 ? -51.708 -28.468 66.477 1.00 72.31 312 LEU A O 1
ATOM 2557 N N . ILE A 1 313 ? -50.946 -27.987 68.544 1.00 73.12 313 ILE A N 1
ATOM 2558 C CA . ILE A 1 313 ? -51.152 -26.537 68.459 1.00 73.12 313 ILE A CA 1
ATOM 2559 C C . ILE A 1 313 ? -50.098 -25.908 67.542 1.00 73.12 313 ILE A C 1
ATOM 2561 O O . ILE A 1 313 ? -50.478 -25.176 66.632 1.00 73.12 313 ILE A O 1
ATOM 2565 N N . THR A 1 314 ? -48.817 -26.253 67.691 1.00 74.19 314 THR A N 1
ATOM 2566 C CA . THR A 1 314 ? -47.732 -25.774 66.819 1.00 74.19 314 THR A CA 1
ATOM 2567 C C . THR A 1 314 ? -47.988 -26.142 65.362 1.00 74.19 314 THR A C 1
ATOM 2569 O O . THR A 1 314 ? -47.973 -25.258 64.516 1.00 74.19 314 THR A O 1
ATOM 2572 N N . LYS A 1 315 ? -48.370 -27.392 65.061 1.00 73.88 315 LYS A N 1
ATOM 2573 C CA . LYS A 1 315 ? -48.749 -27.794 63.692 1.00 73.88 315 LYS A CA 1
ATOM 2574 C C . LYS A 1 315 ? -49.940 -27.008 63.148 1.00 73.88 315 LYS A C 1
ATOM 2576 O O . LYS A 1 315 ? -49.964 -26.672 61.968 1.00 73.88 315 LYS A O 1
ATOM 2581 N N . LYS A 1 316 ? -50.946 -26.701 63.975 1.00 76.62 316 LYS A N 1
ATOM 2582 C CA . LYS A 1 316 ? -52.068 -25.848 63.546 1.00 76.62 316 LYS A CA 1
ATOM 2583 C C . LYS A 1 316 ? -51.621 -24.414 63.277 1.00 76.62 316 LYS A C 1
ATOM 2585 O O . LYS A 1 316 ? -52.079 -23.834 62.298 1.00 76.62 316 LYS A O 1
ATOM 2590 N N . ILE A 1 317 ? -50.750 -23.858 64.116 1.00 76.94 317 ILE A N 1
ATOM 2591 C CA . ILE A 1 317 ? -50.200 -22.510 63.942 1.00 76.94 317 ILE A CA 1
ATOM 2592 C C . ILE A 1 317 ? -49.338 -22.452 62.682 1.00 76.94 317 ILE A C 1
ATOM 2594 O O . ILE A 1 317 ? -49.546 -21.549 61.883 1.00 76.94 317 ILE A O 1
ATOM 2598 N N . GLU A 1 318 ? -48.469 -23.435 62.443 1.00 75.50 318 GLU A N 1
ATOM 2599 C CA . GLU A 1 318 ? -47.685 -23.557 61.209 1.00 75.50 318 GLU A CA 1
ATOM 2600 C C . GLU A 1 318 ? -48.596 -23.621 59.983 1.00 75.50 318 GLU A C 1
ATOM 2602 O O . GLU A 1 318 ? -48.416 -22.846 59.053 1.00 75.50 318 GLU A O 1
ATOM 2607 N N . VAL A 1 319 ? -49.635 -24.465 59.985 1.00 75.56 319 VAL A N 1
ATOM 2608 C CA . VAL A 1 319 ? -50.598 -24.547 58.869 1.00 75.56 319 VAL A CA 1
ATOM 2609 C C . VAL A 1 319 ? -51.316 -23.215 58.633 1.00 75.56 319 VAL A C 1
ATOM 2611 O O . VAL A 1 319 ? -51.580 -22.853 57.485 1.00 75.56 319 VAL A O 1
ATOM 2614 N N . VAL A 1 320 ? -51.640 -22.471 59.692 1.00 78.00 320 VAL A N 1
ATOM 2615 C CA . VAL A 1 320 ? -52.233 -21.131 59.578 1.00 78.00 320 VAL A CA 1
ATOM 2616 C C . VAL A 1 320 ? -51.211 -20.129 59.037 1.00 78.00 320 VAL A C 1
ATOM 2618 O O . VAL A 1 320 ? -51.558 -19.351 58.152 1.00 78.00 320 VAL A O 1
ATOM 2621 N N . PHE A 1 321 ? -49.958 -20.192 59.490 1.00 76.25 321 PHE A N 1
ATOM 2622 C CA . PHE A 1 321 ? -48.856 -19.357 59.012 1.00 76.25 321 PHE A CA 1
ATOM 2623 C C . PHE A 1 321 ? -48.559 -19.601 57.534 1.00 76.25 321 PHE A C 1
ATOM 2625 O O . PHE A 1 321 ? -48.544 -18.650 56.760 1.00 76.25 321 PHE A O 1
ATOM 2632 N N . TYR A 1 322 ? -48.417 -20.860 57.117 1.00 74.56 322 TYR A N 1
ATOM 2633 C CA . TYR A 1 322 ? -48.226 -21.237 55.718 1.00 74.56 322 TYR A CA 1
ATOM 2634 C C . TYR A 1 322 ? -49.411 -20.800 54.857 1.00 74.56 322 TYR A C 1
ATOM 2636 O O . TYR A 1 322 ? -49.195 -20.249 53.785 1.00 74.56 322 TYR A O 1
ATOM 2644 N N . ASN A 1 323 ? -50.656 -20.946 55.329 1.00 72.38 323 ASN A N 1
ATOM 2645 C CA . ASN A 1 323 ? -51.824 -20.436 54.602 1.00 72.38 323 ASN A CA 1
ATOM 2646 C C . ASN A 1 323 ? -51.826 -18.908 54.484 1.00 72.38 323 ASN A C 1
ATOM 2648 O O . ASN A 1 323 ? -52.186 -18.386 53.434 1.00 72.38 323 ASN A O 1
ATOM 2652 N N . LEU A 1 324 ? -51.430 -18.181 55.531 1.00 72.31 324 LEU A N 1
ATOM 2653 C CA . LEU A 1 324 ? -51.310 -16.721 55.498 1.00 72.31 324 LEU A CA 1
ATOM 2654 C C . LEU A 1 324 ? -50.195 -16.268 54.555 1.00 72.31 324 LEU A C 1
ATOM 2656 O O . LEU A 1 324 ? -50.425 -15.359 53.761 1.00 72.31 324 LEU A O 1
ATOM 2660 N N . LEU A 1 325 ? -49.036 -16.930 54.579 1.00 71.06 325 LEU A N 1
ATOM 2661 C CA . LEU A 1 325 ? -47.937 -16.671 53.651 1.00 71.06 325 LEU A CA 1
ATOM 2662 C C . LEU A 1 325 ? -48.374 -16.926 52.209 1.00 71.06 325 LEU A C 1
ATOM 2664 O O . LEU A 1 325 ? -48.194 -16.058 51.363 1.00 71.06 325 LEU A O 1
ATOM 2668 N N . TYR A 1 326 ? -49.027 -18.061 51.954 1.00 70.69 326 TYR A N 1
ATOM 2669 C CA . TYR A 1 326 ? -49.545 -18.430 50.638 1.00 70.69 326 TYR A CA 1
ATOM 2670 C C . TYR A 1 326 ? -50.612 -17.444 50.145 1.00 70.69 326 TYR A C 1
ATOM 2672 O O . TYR A 1 326 ? -50.648 -17.061 48.980 1.00 70.69 326 TYR A O 1
ATOM 2680 N N . HIS A 1 327 ? -51.479 -16.975 51.043 1.00 69.25 327 HIS A N 1
ATOM 2681 C CA . HIS A 1 327 ? -52.504 -15.995 50.705 1.00 69.25 327 HIS A CA 1
ATOM 2682 C C . HIS A 1 327 ? -51.914 -14.590 50.496 1.00 69.25 327 HIS A C 1
ATOM 2684 O O . HIS A 1 327 ? -52.456 -13.822 49.698 1.00 69.25 327 HIS A O 1
ATOM 2690 N N . CYS A 1 328 ? -50.817 -14.245 51.176 1.00 61.38 328 CYS A N 1
ATOM 2691 C CA . CYS A 1 328 ? -50.064 -13.012 50.950 1.00 61.38 328 CYS A CA 1
ATOM 2692 C C . CYS A 1 328 ? -49.307 -13.052 49.620 1.00 61.38 328 CYS A C 1
ATOM 2694 O O . CYS A 1 328 ? -49.458 -12.122 48.829 1.00 61.38 328 CYS A O 1
ATOM 2696 N N . THR A 1 329 ? -48.580 -14.129 49.316 1.00 60.56 329 THR A N 1
ATOM 2697 C CA . THR A 1 329 ? -47.888 -14.292 48.029 1.00 60.56 329 THR A CA 1
ATOM 2698 C C . THR A 1 329 ? -48.879 -14.310 46.865 1.00 60.56 329 THR A C 1
ATOM 2700 O O . THR A 1 329 ? -48.688 -13.577 45.897 1.00 60.56 329 THR A O 1
ATOM 2703 N N . PHE A 1 330 ? -50.011 -15.012 46.994 1.00 61.03 330 PHE A N 1
ATOM 2704 C CA . PHE A 1 330 ? -51.085 -15.017 45.993 1.00 61.03 330 PHE A CA 1
ATOM 2705 C C . PHE A 1 330 ? -51.701 -13.625 45.769 1.00 61.03 330 PHE A C 1
ATOM 2707 O O . PHE A 1 330 ? -51.980 -13.228 44.637 1.00 61.03 330 PHE A O 1
ATOM 2714 N N . LYS A 1 331 ? -51.892 -12.842 46.838 1.00 60.66 331 LYS A N 1
ATOM 2715 C CA . LYS A 1 331 ? -52.477 -11.492 46.763 1.00 60.66 331 LYS A CA 1
ATOM 2716 C C . LYS A 1 331 ? -51.499 -10.458 46.199 1.00 60.66 331 LYS A C 1
ATOM 2718 O O . LYS A 1 331 ? -51.939 -9.533 45.520 1.00 60.66 331 LYS A O 1
ATOM 2723 N N . ILE A 1 332 ? -50.197 -10.637 46.426 1.00 57.81 332 ILE A N 1
ATOM 2724 C CA . ILE A 1 332 ? -49.131 -9.850 45.792 1.00 57.81 332 ILE A CA 1
ATOM 2725 C C . ILE A 1 332 ? -49.079 -10.154 44.286 1.00 57.81 332 ILE A C 1
ATOM 2727 O O . ILE A 1 332 ? -49.081 -9.219 43.488 1.00 57.81 332 ILE A O 1
ATOM 2731 N N . HIS A 1 333 ? -49.152 -11.430 43.898 1.00 55.62 333 HIS A N 1
ATOM 2732 C CA . HIS A 1 333 ? -49.138 -11.862 42.495 1.00 55.62 333 HIS A CA 1
ATOM 2733 C C . HIS A 1 333 ? -50.404 -11.419 41.723 1.00 55.62 333 HIS A C 1
ATOM 2735 O O . HIS A 1 333 ? -50.315 -10.979 40.582 1.00 55.62 333 HIS A O 1
ATOM 2741 N N . CYS A 1 334 ? -51.586 -11.409 42.362 1.00 52.47 334 CYS A N 1
ATOM 2742 C CA . CYS A 1 334 ? -52.837 -10.918 41.754 1.00 52.47 334 CYS A CA 1
ATOM 2743 C C . CYS A 1 334 ? -52.921 -9.385 41.592 1.00 52.47 334 CYS A C 1
ATOM 2745 O O . CYS A 1 334 ? -53.741 -8.907 40.812 1.00 52.47 334 CYS A O 1
ATOM 2747 N N . HIS A 1 335 ? -52.160 -8.597 42.361 1.00 54.06 335 HIS A N 1
ATOM 2748 C CA . HIS A 1 335 ? -52.123 -7.128 42.232 1.00 54.06 335 HIS A CA 1
ATOM 2749 C C . HIS A 1 335 ? -50.945 -6.623 41.387 1.00 54.06 335 HIS A C 1
ATOM 2751 O O . HIS A 1 335 ? -50.962 -5.463 40.977 1.00 54.06 335 HIS A O 1
ATOM 2757 N N . ARG A 1 336 ? -49.943 -7.469 41.119 1.00 46.66 336 ARG A N 1
ATOM 2758 C CA . ARG A 1 336 ? -48.827 -7.203 40.203 1.00 46.66 336 ARG A CA 1
ATOM 2759 C C . ARG A 1 336 ? -48.395 -8.505 39.507 1.00 46.66 336 ARG A C 1
ATOM 2761 O O . ARG A 1 336 ? -47.544 -9.210 40.053 1.00 46.66 336 ARG A O 1
ATOM 2768 N N . PRO A 1 337 ? -48.959 -8.821 38.328 1.00 54.34 337 PRO A N 1
ATOM 2769 C CA . PRO A 1 337 ? -48.629 -10.047 37.598 1.00 54.34 337 PRO A CA 1
ATOM 2770 C C . PRO A 1 337 ? -47.185 -10.069 37.064 1.00 54.34 337 PRO A C 1
ATOM 2772 O O . PRO A 1 337 ? -46.655 -11.142 36.803 1.00 54.34 337 PRO A O 1
ATOM 2775 N N . ASP A 1 338 ? -46.522 -8.912 36.981 1.00 49.06 338 ASP A N 1
ATOM 2776 C CA . ASP A 1 338 ? -45.161 -8.764 36.436 1.00 49.06 338 ASP A CA 1
ATOM 2777 C C . ASP A 1 338 ? -44.047 -9.163 37.427 1.00 49.06 338 ASP A C 1
ATOM 2779 O O . ASP A 1 338 ? -42.861 -9.071 37.116 1.00 49.06 338 ASP A O 1
ATOM 2783 N N . ILE A 1 339 ? -44.408 -9.567 38.652 1.00 50.28 339 ILE A N 1
ATOM 2784 C CA . ILE A 1 339 ? -43.461 -10.011 39.681 1.00 50.28 339 ILE A CA 1
ATOM 2785 C C . ILE A 1 339 ? -43.448 -11.541 39.709 1.00 50.28 339 ILE A C 1
ATOM 2787 O O . ILE A 1 339 ? -44.314 -12.166 40.326 1.00 50.28 339 ILE A O 1
ATOM 2791 N N . THR A 1 340 ? -42.440 -12.145 39.080 1.00 47.44 340 THR A N 1
ATOM 2792 C CA . THR A 1 340 ? -42.139 -13.577 39.188 1.00 47.44 340 THR A CA 1
ATOM 2793 C C . THR A 1 340 ? -41.636 -13.875 40.601 1.00 47.44 340 THR A C 1
ATOM 2795 O O . THR A 1 340 ? -40.506 -13.550 40.956 1.00 47.44 340 THR A O 1
ATOM 2798 N N . ILE A 1 341 ? -42.482 -14.467 41.446 1.00 50.88 341 ILE A N 1
ATOM 2799 C CA . ILE A 1 341 ? -42.066 -14.943 42.769 1.00 50.88 341 ILE A CA 1
ATOM 2800 C C . ILE A 1 341 ? -41.584 -16.385 42.589 1.00 50.88 341 ILE A C 1
ATOM 2802 O O . ILE A 1 341 ? -42.403 -17.299 42.492 1.00 50.88 341 ILE A O 1
ATOM 2806 N N . ASN A 1 342 ? -40.265 -16.595 42.542 1.00 46.84 342 ASN A N 1
ATOM 2807 C CA . ASN A 1 342 ? -39.678 -17.934 42.636 1.00 46.84 342 ASN A CA 1
ATOM 2808 C C . ASN A 1 342 ? -39.976 -18.495 44.031 1.00 46.84 342 ASN A C 1
ATOM 2810 O O . ASN A 1 342 ? -39.280 -18.203 45.001 1.00 46.84 342 ASN A O 1
ATOM 2814 N N . THR A 1 343 ? -41.050 -19.273 44.144 1.00 46.50 343 THR A N 1
ATOM 2815 C CA . THR A 1 343 ? -41.299 -20.086 45.336 1.00 46.50 343 THR A CA 1
ATOM 2816 C C . THR A 1 343 ? -40.508 -21.393 45.202 1.00 46.50 343 THR A C 1
ATOM 2818 O O . THR A 1 343 ? -40.520 -21.986 44.123 1.00 46.50 343 THR A O 1
ATOM 2821 N N . PRO A 1 344 ? -39.796 -21.858 46.247 1.00 37.91 344 PRO A N 1
ATOM 2822 C CA . PRO A 1 344 ? -39.106 -23.143 46.192 1.00 37.91 344 PRO A CA 1
ATOM 2823 C C . PRO A 1 344 ? -40.126 -24.276 45.984 1.00 37.91 344 PRO A C 1
ATOM 2825 O O . PRO A 1 344 ? -41.136 -24.328 46.685 1.00 37.91 344 PRO A O 1
ATOM 2828 N N . GLU A 1 345 ? -39.847 -25.197 45.056 1.00 40.72 345 GLU A N 1
ATOM 2829 C CA . GLU A 1 345 ? -40.717 -26.292 44.568 1.00 40.72 345 GLU A CA 1
ATOM 2830 C C . GLU A 1 345 ? -41.216 -27.320 45.618 1.00 40.72 345 GLU A C 1
ATOM 2832 O O . GLU A 1 345 ? -41.786 -28.349 45.266 1.00 40.72 345 GLU A O 1
ATOM 2837 N N . TYR A 1 346 ? -41.079 -27.085 46.923 1.00 39.22 346 TYR A N 1
ATOM 2838 C CA . TYR A 1 346 ? -41.323 -28.114 47.944 1.00 39.22 346 TYR A CA 1
ATOM 2839 C C . TYR A 1 346 ? -42.746 -28.187 48.526 1.00 39.22 346 TYR A C 1
ATOM 2841 O O . TYR A 1 346 ? -42.984 -28.985 49.429 1.00 39.22 346 TYR A O 1
ATOM 2849 N N . CYS A 1 347 ? -43.722 -27.416 48.033 1.00 34.75 347 CYS A N 1
ATOM 2850 C CA . CYS A 1 347 ? -45.051 -27.337 48.672 1.00 34.75 347 CYS A CA 1
ATOM 2851 C C . CYS A 1 347 ? -46.216 -28.039 47.947 1.00 34.75 347 CYS A C 1
ATOM 2853 O O . CYS A 1 347 ? -47.362 -27.854 48.352 1.00 34.75 347 CYS A O 1
ATOM 2855 N N . PHE A 1 348 ? -45.972 -28.892 46.946 1.00 40.56 348 PHE A N 1
ATOM 2856 C CA . PHE A 1 348 ? -47.039 -29.704 46.341 1.00 40.56 348 PHE A CA 1
ATOM 2857 C C . PHE A 1 348 ? -46.686 -31.192 46.259 1.00 40.56 348 PHE A C 1
ATOM 2859 O O . PHE A 1 348 ? -46.262 -31.694 45.225 1.00 40.56 348 PHE A O 1
ATOM 2866 N N . LEU A 1 349 ? -46.970 -31.925 47.336 1.00 32.31 349 LEU A N 1
ATOM 2867 C CA . LEU A 1 349 ? -47.275 -33.355 47.259 1.00 32.31 349 LEU A CA 1
ATOM 2868 C C . LEU A 1 349 ? -48.562 -33.632 48.054 1.00 32.31 349 LEU A C 1
ATOM 2870 O O . LEU A 1 349 ? -48.610 -33.330 49.249 1.00 32.31 349 LEU A O 1
ATOM 2874 N N . PRO A 1 350 ? -49.618 -34.203 47.442 1.00 36.91 350 PRO A N 1
ATOM 2875 C CA . PRO A 1 350 ? -50.743 -34.736 48.193 1.00 36.91 350 PRO A CA 1
ATOM 2876 C C . PRO A 1 350 ? -50.279 -35.959 48.989 1.00 36.91 350 PRO A C 1
ATOM 2878 O O . PRO A 1 350 ? -49.552 -36.808 48.476 1.00 36.91 350 PRO A O 1
ATOM 2881 N N . LEU A 1 351 ? -50.741 -36.071 50.234 1.00 36.91 351 LEU A N 1
ATOM 2882 C CA . LEU A 1 351 ? -50.641 -37.285 51.044 1.00 36.91 351 LEU A CA 1
ATOM 2883 C C . LEU A 1 351 ? -51.287 -38.471 50.304 1.00 36.91 351 LEU A C 1
ATOM 2885 O O . LEU A 1 351 ? -52.492 -38.695 50.403 1.00 36.91 351 LEU A O 1
ATOM 2889 N N . THR A 1 352 ? -50.480 -39.261 49.601 1.00 36.09 352 THR A N 1
ATOM 2890 C CA . THR A 1 352 ? -50.800 -40.642 49.223 1.00 36.09 352 THR A CA 1
ATOM 2891 C C . THR A 1 352 ? -49.670 -41.567 49.671 1.00 36.09 352 THR A C 1
ATOM 2893 O O . THR A 1 352 ? -48.507 -41.182 49.646 1.00 36.09 352 THR A O 1
ATOM 2896 N N . ALA A 1 353 ? -50.071 -42.750 50.144 1.00 32.47 353 ALA A N 1
ATOM 2897 C CA . ALA A 1 353 ? -49.339 -43.804 50.858 1.00 32.47 353 ALA A CA 1
ATOM 2898 C C . ALA A 1 353 ? -47.849 -44.050 50.489 1.00 32.47 353 ALA A C 1
ATOM 2900 O O . ALA A 1 353 ? -47.427 -43.794 49.362 1.00 32.47 353 ALA A O 1
ATOM 2901 N N . PRO A 1 354 ? -47.043 -44.603 51.424 1.00 35.78 354 PRO A N 1
ATOM 2902 C CA . PRO A 1 354 ? -45.594 -44.649 51.299 1.00 35.78 354 PRO A CA 1
ATOM 2903 C C . PRO A 1 354 ? -45.154 -45.747 50.329 1.00 35.78 354 PRO A C 1
ATOM 2905 O O . PRO A 1 354 ? -45.508 -46.914 50.488 1.00 35.78 354 PRO A O 1
ATOM 2908 N N . GLY A 1 355 ? -44.321 -45.372 49.360 1.00 41.19 355 GLY A N 1
ATOM 2909 C CA . GLY A 1 355 ? -43.567 -46.322 48.546 1.00 41.19 355 GLY A CA 1
ATOM 2910 C C . GLY A 1 355 ? -43.709 -46.105 47.047 1.00 41.19 355 GLY A C 1
ATOM 2911 O O . GLY A 1 355 ? -44.439 -46.840 46.390 1.00 41.19 355 GLY A O 1
ATOM 2912 N N . LYS A 1 356 ? -42.962 -45.130 46.516 1.00 34.81 356 LYS A N 1
ATOM 2913 C CA . LYS A 1 356 ? -42.185 -45.210 45.261 1.00 34.81 356 LYS A CA 1
ATOM 2914 C C . LYS A 1 356 ? -41.572 -43.841 44.964 1.00 34.81 356 LYS A C 1
ATOM 2916 O O . LYS A 1 356 ? -42.283 -42.873 44.724 1.00 34.81 356 LYS A O 1
ATOM 2921 N N . ALA A 1 357 ? -40.246 -43.782 44.995 1.00 42.06 357 ALA A N 1
ATOM 2922 C CA . ALA A 1 357 ? -39.473 -42.673 44.457 1.00 42.06 357 ALA A CA 1
ATOM 2923 C C . ALA A 1 357 ? -39.566 -42.692 42.924 1.00 42.06 357 ALA A C 1
ATOM 2925 O O . ALA A 1 357 ? -39.379 -43.749 42.320 1.00 42.06 357 ALA A O 1
ATOM 2926 N N . LEU A 1 358 ? -39.826 -41.541 42.302 1.00 34.44 358 LEU A N 1
ATOM 2927 C CA . LEU A 1 358 ? -39.637 -41.335 40.867 1.00 34.44 358 LEU A CA 1
ATOM 2928 C C . LEU A 1 358 ? -38.939 -39.992 40.626 1.00 34.44 358 LEU A C 1
ATOM 2930 O O . LEU A 1 358 ? -39.206 -39.003 41.302 1.00 34.44 358 LEU A O 1
ATOM 2934 N N . SER A 1 359 ? -37.982 -40.033 39.700 1.00 37.59 359 SER A N 1
ATOM 2935 C CA . SER A 1 359 ? -36.947 -39.038 39.425 1.00 37.59 359 SER A CA 1
ATOM 2936 C C . SER A 1 359 ? -37.426 -37.821 38.631 1.00 37.59 359 SER A C 1
ATOM 2938 O O . SER A 1 359 ? -38.332 -37.913 37.807 1.00 37.59 359 SER A O 1
ATOM 2940 N N . THR A 1 360 ? -36.678 -36.736 38.802 1.00 36.50 360 THR A N 1
ATOM 2941 C CA . THR A 1 360 ? -36.781 -35.333 38.358 1.00 36.50 360 THR A CA 1
ATOM 2942 C C . THR A 1 360 ? -37.014 -35.034 36.859 1.00 36.50 360 THR A C 1
ATOM 2944 O O . THR A 1 360 ? -36.893 -33.886 36.456 1.00 36.50 360 THR A O 1
ATOM 2947 N N . ASN A 1 361 ? -37.369 -36.000 36.003 1.00 36.56 361 ASN A N 1
ATOM 2948 C CA . ASN A 1 361 ? -37.332 -35.837 34.535 1.00 36.56 361 ASN A CA 1
ATOM 2949 C C . ASN A 1 361 ? -38.685 -35.909 33.795 1.00 36.56 361 ASN A C 1
ATOM 2951 O O . ASN A 1 361 ? -38.709 -36.184 32.599 1.00 36.56 361 ASN A O 1
ATOM 2955 N N . GLN A 1 362 ? -39.822 -35.639 34.448 1.00 40.38 362 GLN A N 1
ATOM 2956 C CA . GLN A 1 362 ? -41.143 -35.713 33.786 1.00 40.38 362 GLN A CA 1
ATOM 2957 C C . GLN A 1 362 ? -42.009 -34.443 33.848 1.00 40.38 362 GLN A C 1
ATOM 2959 O O . GLN A 1 362 ? -43.174 -34.487 33.469 1.00 40.38 362 GLN A O 1
ATOM 2964 N N . ILE A 1 363 ? -41.452 -33.298 34.259 1.00 38.78 363 ILE A N 1
ATOM 2965 C CA . ILE A 1 363 ? -42.215 -32.041 34.425 1.00 38.78 363 ILE A CA 1
ATOM 2966 C C . ILE A 1 363 ? -42.088 -31.089 33.211 1.00 38.78 363 ILE A C 1
ATOM 2968 O O . ILE A 1 363 ? -42.844 -30.131 33.086 1.00 38.78 363 ILE A O 1
ATOM 2972 N N . PHE A 1 364 ? -41.222 -31.372 32.234 1.00 35.72 364 PHE A N 1
ATOM 2973 C CA . PHE A 1 364 ? -40.867 -30.396 31.189 1.00 35.72 364 PHE A CA 1
ATOM 2974 C C . PHE A 1 364 ? -41.757 -30.348 29.924 1.00 35.72 364 PHE A C 1
ATOM 2976 O O . PHE A 1 364 ? -41.322 -29.842 28.895 1.00 35.72 364 PHE A O 1
ATOM 2983 N N . LEU A 1 365 ? -42.999 -30.850 29.952 1.00 38.16 365 LEU A N 1
ATOM 2984 C CA . LEU A 1 365 ? -43.837 -30.960 28.738 1.00 38.16 365 LEU A CA 1
ATOM 2985 C C . LEU A 1 365 ? -45.286 -30.458 28.884 1.00 38.16 365 LEU A C 1
ATOM 2987 O O . LEU A 1 365 ? -46.192 -31.018 28.274 1.00 38.16 365 LEU A O 1
ATOM 2991 N N . HIS A 1 366 ? -45.537 -29.390 29.651 1.00 33.38 366 HIS A N 1
ATOM 2992 C CA . HIS A 1 366 ? -46.889 -28.802 29.692 1.00 33.38 366 HIS A CA 1
ATOM 2993 C C . HIS A 1 366 ? -46.970 -27.264 29.714 1.00 33.38 366 HIS A C 1
ATOM 2995 O O . HIS A 1 366 ? -47.931 -26.704 30.242 1.00 33.38 366 HIS A O 1
ATOM 3001 N N . HIS A 1 367 ? -46.004 -26.567 29.104 1.00 33.75 367 HIS A N 1
ATOM 3002 C CA . HIS A 1 367 ? -46.078 -25.113 28.868 1.00 33.75 367 HIS A CA 1
ATOM 3003 C C . HIS A 1 367 ? -45.624 -24.727 27.450 1.00 33.75 367 HIS A C 1
ATOM 3005 O O . HIS A 1 367 ? -44.678 -23.978 27.257 1.00 33.75 367 HIS A O 1
ATOM 3011 N N . MET A 1 368 ? -46.319 -25.272 26.451 1.00 38.47 368 MET A N 1
ATOM 3012 C CA . MET A 1 368 ? -46.395 -24.742 25.083 1.00 38.47 368 MET A CA 1
ATOM 3013 C C . MET A 1 368 ? -47.784 -25.097 24.526 1.00 38.47 368 MET A C 1
ATOM 3015 O O . MET A 1 368 ? -47.928 -26.062 23.776 1.00 38.47 368 MET A O 1
ATOM 3019 N N . GLN A 1 369 ? -48.813 -24.364 24.966 1.00 34.22 369 GLN A N 1
ATOM 3020 C CA . GLN A 1 369 ? -50.075 -24.161 24.243 1.00 34.22 369 GLN A CA 1
ATOM 3021 C C . GLN A 1 369 ? -50.838 -22.970 24.812 1.00 34.22 369 GLN A C 1
ATOM 3023 O O . GLN A 1 369 ? -51.011 -22.933 26.052 1.00 34.22 369 GLN A O 1
#

pLDDT: mean 80.64, std 20.79, range [32.22, 98.62]

Radius of gyration: 63.66 Å; chains: 1; bounding box: 152×56×166 Å

Foldseek 3Di:
DDDDDDDDDDDDDPDPPDAPQDVNDGPVRADPVRVVVSVVVVVVVVVVVVVVVVVVVVVVVVVVVVVVVVVVVVVVVVVVVVVVVVVVVVVVVVVVVVVVVVVVVVVVVVVVVVVVVVVVVVVVVVVVVVVVVVVVVVVVVVVVVVVVVVVVVVVVVVVVVVVDVVPDDDDDPVVVVVVVVVVVVVVVVVVVVVVVVVVVVVVVVVVVVVVVVVVVVVVVVVVVVVVVVVVVVVVVVVVVVVVVVVVVVVVVVVVVVVVVVVVVVVVVVVVVVVVVVVVVVVVVVVVVVVVVVVVVVVVVVVVPDDPVVVVVVVVVVVVVVVVVVVVVVVVVCVVPVPDDDPDPPPPDDPDDDDDDDDDDPDPPPDPDD

Secondary structure (DSSP, 8-state):
---------------------BTTB-TTTS-HHHHHHHHHHHHHHHHHHHHHHHHHHHHHHHHHHHHHHHHHHHHHHHHHHHHHHHHHHHHHHHHHHHHHHHHHHHHHHHHHHHHHHHHHHHHHHHHHHHHHHHHHHHHHHHHHHHHHHHHHHHHHHHHHHHHHHHH-----HHHHHHHHHHHHHHHHHHHHHHHHHHHHHHHHHHHHHHHHHHHHHHHHHHHHHHHHHHHHHHHHHHHHHHHHHHHHHHHHHHHHHHHHHHHHHHHHHHHHHHHHHHHHHHHHHHHHHHHHHHHHHHHHHHTT--HHHHHHHHHHHHHHHHHHHHHHHHHHHHH-TT------GGG------S-----S-SSSSS---

Organism: Amphilophus citrinellus (NCBI:txid61819)